Protein AF-A0A936C0N1-F1 (afdb_monomer)

Foldseek 3Di:
DDDDDDDDDDDDDDPDPDPDDPDDDDPDPPPDDDDDDDDPPPPDDPVVNVVVVVVVVVLVVLLLVLVQLLLQLLQVCQPPLPQLVVSCVLNVVSLLSQLLVCLVVPDLVVVVLVAAKKQFSHKSDPVPADDDQWGWDSRAWMWHDDPQKIWTKTKIFGHDVNHGPFIKIKTWMKGWDQPAHDDPVCRSPSFHRKIKIFTAFMKMDGDDDPQRVCNNVVVVCVVVVVDDIHTDDDRGGWIWIKGFSHGDNFWTWMWIDTPVGNVDIMITIITHSDDDDDPPRSPPDHNVNSD

Radius of gyration: 23.62 Å; Cα contacts (8 Å, |Δi|>4): 450; chains: 1; bounding box: 89×51×53 Å

pLDDT: mean 80.09, std 21.62, range [25.31, 98.12]

Secondary structure (DSSP, 8-state):
-----------------------S---SS-SS-----------PPPHHHHHHHHHHHHHHHHHHHHHHHHHHHHHHTTT--TTHHHHHHHHHHHHHHHHHHHHHH--TTHHHHH-EEEEEEEES-SSSS-BTTEEEEEEEEEEEEETTEEEEEEEEEEEETTEEEEEEEEEEEEEEEESS---TTTTT-SS-S-EEEEEEEEEEEESPPP-GGGHHHHHHHHHTT-S--EE---STT-EEEEEEEEE-SSEEEEEEEEGGGTT-EEEEEEEE--SSSS-PPSSS--GGGG-

Mean predicted aligned error: 11.08 Å

Sequence (291 aa):
MKKQSGLNPIHPGEMKRIRVDRRTRAVALSLFVGGAAAGCGGSEIEPEQSASIQALMSREAELEEARACVVAIAEANTDRLDNIDEVRARLEPYVELLADSFLTARRYDEVTLTQGTWKSLWFDDDDIGDRGFFSLDRSTVYQVVEDGYYYNVAENQIRIFGIPAGTVHSFLKGNYQIVHPATDENFGEPRLNVIDLEFDQNRIRFGHIPSDRALRTLVDRVERQAVASIEVPGPKGITGELWNLYIDADLRIAAGVQDDNKGVQDLYILRRATWAGPLAPYSERTEASCL

Structure (mmCIF, N/CA/C/O backbone):
data_AF-A0A936C0N1-F1
#
_entry.id   AF-A0A936C0N1-F1
#
loop_
_atom_site.group_PDB
_atom_site.id
_atom_site.type_symbol
_atom_site.label_atom_id
_atom_site.label_alt_id
_atom_site.label_comp_id
_atom_site.label_asym_id
_atom_site.label_entity_id
_atom_site.label_seq_id
_atom_site.pdbx_PDB_ins_code
_atom_site.Cartn_x
_atom_site.Cartn_y
_atom_site.Cartn_z
_atom_site.occupancy
_atom_site.B_iso_or_equiv
_atom_site.auth_seq_id
_atom_site.auth_comp_id
_atom_site.auth_asym_id
_atom_site.auth_atom_id
_atom_site.pdbx_PDB_model_num
ATOM 1 N N . MET A 1 1 ? 39.626 -32.469 26.137 1.00 42.81 1 MET A N 1
ATOM 2 C CA . MET A 1 1 ? 38.908 -31.289 26.669 1.00 42.81 1 MET A CA 1
ATOM 3 C C . MET A 1 1 ? 37.631 -31.110 25.868 1.00 42.81 1 MET A C 1
ATOM 5 O O . MET A 1 1 ? 37.689 -31.097 24.648 1.00 42.81 1 MET A O 1
ATOM 9 N N . LYS A 1 2 ? 36.492 -31.105 26.567 1.00 34.09 2 LYS A N 1
ATOM 10 C CA . LYS A 1 2 ? 35.129 -30.963 26.039 1.00 34.09 2 LYS A CA 1
ATOM 11 C C . LYS A 1 2 ? 34.821 -29.492 25.741 1.00 34.09 2 LYS A C 1
ATOM 13 O O . LYS A 1 2 ? 35.199 -28.651 26.550 1.00 34.09 2 LYS A O 1
ATOM 18 N N . LYS A 1 3 ? 34.032 -29.229 24.697 1.00 34.91 3 LYS A N 1
ATOM 19 C CA . LYS A 1 3 ? 32.853 -28.341 24.738 1.00 34.91 3 LYS A CA 1
ATOM 20 C C . LYS A 1 3 ? 31.987 -28.611 23.501 1.00 34.91 3 LYS A C 1
ATOM 22 O O . LYS A 1 3 ? 32.282 -28.153 22.408 1.00 34.91 3 LYS A O 1
ATOM 27 N N . GLN A 1 4 ? 30.953 -29.426 23.706 1.00 32.94 4 GLN A N 1
ATOM 28 C CA . GLN A 1 4 ? 29.762 -29.484 22.861 1.00 32.94 4 GLN A CA 1
ATOM 29 C C . GLN A 1 4 ? 28.861 -28.321 23.294 1.00 32.94 4 GLN A C 1
ATOM 31 O O . GLN A 1 4 ? 28.540 -28.222 24.479 1.00 32.94 4 GLN A O 1
ATOM 36 N N . SER A 1 5 ? 28.478 -27.443 22.371 1.00 34.03 5 SER A N 1
ATOM 37 C CA . SER A 1 5 ? 27.384 -26.487 22.561 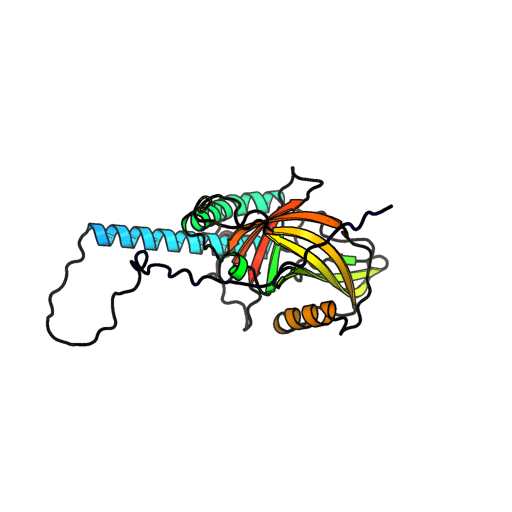1.00 34.03 5 SER A CA 1
ATOM 38 C C . SER A 1 5 ? 26.128 -27.080 21.931 1.00 34.03 5 SER A C 1
ATOM 40 O O . SER A 1 5 ? 26.079 -27.293 20.720 1.00 34.03 5 SER A O 1
ATOM 42 N N . GLY A 1 6 ? 25.161 -27.420 22.780 1.00 27.28 6 GLY A N 1
ATOM 43 C CA . GLY A 1 6 ? 23.885 -27.994 22.383 1.00 27.28 6 GLY A CA 1
ATOM 44 C C . GLY A 1 6 ? 22.970 -26.953 21.749 1.00 27.28 6 GLY A C 1
ATOM 45 O O . GLY A 1 6 ? 22.725 -25.899 22.329 1.00 27.28 6 GLY A O 1
ATOM 46 N N . LEU A 1 7 ? 22.440 -27.294 20.581 1.00 28.56 7 LEU A N 1
ATOM 47 C CA . LEU A 1 7 ? 21.175 -26.772 20.084 1.00 28.56 7 LEU A CA 1
ATOM 48 C C . LEU A 1 7 ? 20.125 -27.834 20.410 1.00 28.56 7 LEU A C 1
ATOM 50 O O . LEU A 1 7 ? 20.203 -28.958 19.913 1.00 28.56 7 LEU A O 1
ATOM 54 N N . ASN A 1 8 ? 19.190 -27.497 21.295 1.00 28.88 8 ASN A N 1
ATOM 55 C CA . ASN A 1 8 ? 18.017 -28.327 21.538 1.00 28.88 8 ASN A CA 1
ATOM 56 C C . ASN A 1 8 ? 17.029 -28.131 20.377 1.00 28.88 8 ASN A C 1
ATOM 58 O O . ASN A 1 8 ? 16.694 -26.985 20.075 1.00 28.88 8 ASN A O 1
ATOM 62 N N . PRO A 1 9 ? 16.526 -29.204 19.747 1.00 30.33 9 PRO A N 1
ATOM 63 C CA . PRO A 1 9 ? 15.395 -29.099 18.839 1.00 30.33 9 PRO A CA 1
ATOM 64 C C . PRO A 1 9 ? 14.113 -28.834 19.640 1.00 30.33 9 PRO A C 1
ATOM 66 O O . PRO A 1 9 ? 13.828 -29.513 20.629 1.00 30.33 9 PRO A O 1
ATOM 69 N N . ILE A 1 10 ? 13.331 -27.848 19.205 1.00 29.83 10 ILE A N 1
ATOM 70 C CA . ILE A 1 10 ? 11.976 -27.615 19.709 1.00 29.83 10 ILE A CA 1
ATOM 71 C C . ILE A 1 10 ? 11.091 -28.733 19.145 1.00 29.83 10 ILE A C 1
ATOM 73 O O . ILE A 1 10 ? 10.880 -28.825 17.937 1.00 29.83 10 ILE A O 1
ATOM 77 N N . HIS A 1 11 ? 10.618 -29.619 20.021 1.00 27.12 11 HIS A N 1
ATOM 78 C CA . HIS A 1 11 ? 9.646 -30.649 19.667 1.00 27.12 11 HIS A CA 1
ATOM 79 C C . HIS A 1 11 ? 8.240 -30.041 19.507 1.00 27.12 11 HIS A C 1
ATOM 81 O O . HIS A 1 11 ? 7.836 -29.227 20.338 1.00 27.12 11 HIS A O 1
ATOM 87 N N . PRO A 1 12 ? 7.462 -30.466 18.493 1.00 31.80 12 PRO A N 1
ATOM 88 C CA . PRO A 1 12 ? 6.074 -30.066 18.331 1.00 31.80 12 PRO A CA 1
ATOM 89 C C . PRO A 1 12 ? 5.205 -30.907 19.272 1.00 31.80 12 PRO A C 1
ATOM 91 O O . PRO A 1 12 ? 5.068 -32.118 19.094 1.00 31.80 12 PRO A O 1
ATOM 94 N N . GLY A 1 13 ? 4.628 -30.279 20.295 1.00 25.80 13 GLY A N 1
ATOM 95 C CA . GLY A 1 13 ? 3.768 -30.973 21.246 1.00 25.80 13 GLY A CA 1
ATOM 96 C C . GLY A 1 13 ? 2.867 -30.026 22.027 1.00 25.80 13 GLY A C 1
ATOM 97 O O . GLY A 1 13 ? 3.350 -29.141 22.715 1.00 25.80 13 GLY A O 1
ATOM 98 N N . GLU A 1 14 ? 1.565 -30.302 21.942 1.00 25.31 14 GLU A N 1
ATOM 99 C CA . GLU A 1 14 ? 0.475 -29.825 22.806 1.00 25.31 14 GLU A CA 1
ATOM 100 C C . GLU A 1 14 ? -0.157 -28.458 22.493 1.00 25.31 14 GLU A C 1
ATOM 102 O O . GLU A 1 14 ? -0.145 -27.522 23.288 1.00 25.31 14 GLU A O 1
ATOM 107 N N . MET A 1 15 ? -0.908 -28.407 21.385 1.00 25.47 15 MET A N 1
ATOM 108 C CA . MET A 1 15 ? -2.086 -27.535 21.294 1.00 25.47 15 MET A CA 1
ATOM 109 C C . MET A 1 15 ? -3.131 -27.985 22.330 1.00 25.47 15 MET A C 1
ATOM 111 O O . MET A 1 15 ? -3.951 -28.876 22.082 1.00 25.47 15 MET A O 1
ATOM 115 N N . LYS A 1 16 ? -3.121 -27.358 23.510 1.00 26.03 16 LYS A N 1
ATOM 116 C CA . LYS A 1 16 ? -4.269 -27.386 24.420 1.00 26.03 16 LYS A CA 1
ATOM 117 C C . LYS A 1 16 ? -5.438 -26.683 23.733 1.00 26.03 16 LYS A C 1
ATOM 119 O O . LYS A 1 16 ? -5.364 -25.501 23.415 1.00 26.03 16 LYS A O 1
ATOM 124 N N . ARG A 1 17 ? -6.535 -27.415 23.515 1.00 26.47 17 ARG A N 1
ATOM 125 C CA . ARG A 1 17 ? -7.817 -26.840 23.088 1.00 26.47 17 ARG A CA 1
ATOM 126 C C . ARG A 1 17 ? -8.309 -25.881 24.171 1.00 26.47 17 ARG A C 1
ATOM 128 O O . ARG A 1 17 ? -8.860 -26.322 25.178 1.00 26.47 17 ARG A O 1
ATOM 135 N N . ILE A 1 18 ? -8.121 -24.583 23.955 1.00 26.77 18 ILE A N 1
ATOM 136 C CA . ILE A 1 18 ? -8.780 -23.544 24.741 1.00 26.77 18 ILE A CA 1
ATOM 137 C C . ILE A 1 18 ? -10.242 -23.522 24.297 1.00 26.77 18 ILE A C 1
ATOM 139 O O . ILE A 1 18 ? -10.577 -23.229 23.150 1.00 26.77 18 ILE A O 1
ATOM 143 N N . ARG A 1 19 ? -11.121 -23.926 25.212 1.00 26.75 19 ARG A N 1
ATOM 144 C CA . ARG A 1 19 ? -12.569 -23.825 25.056 1.00 26.75 19 ARG A CA 1
ATOM 145 C C . ARG A 1 19 ? -12.927 -22.364 25.329 1.00 26.75 19 ARG A C 1
ATOM 147 O O . ARG A 1 19 ? -13.045 -21.976 26.485 1.00 26.75 19 ARG A O 1
ATOM 154 N N . VAL A 1 20 ? -13.027 -21.559 24.275 1.00 26.88 20 VAL A N 1
ATOM 155 C CA . VAL A 1 20 ? -13.493 -20.171 24.383 1.00 26.88 20 VAL A CA 1
ATOM 156 C C . VAL A 1 20 ? -14.991 -20.194 24.687 1.00 26.88 20 VAL A C 1
ATOM 158 O O . VAL A 1 20 ? -15.780 -20.793 23.948 1.00 26.88 20 VAL A O 1
ATOM 161 N N . ASP A 1 21 ? -15.358 -19.599 25.818 1.00 27.61 21 ASP A N 1
ATOM 162 C CA . ASP A 1 21 ? -16.734 -19.444 26.276 1.00 27.61 21 ASP A CA 1
ATOM 163 C C . ASP A 1 21 ? -17.492 -18.502 25.322 1.00 27.61 21 ASP A C 1
ATOM 165 O O . ASP A 1 21 ? -17.101 -17.358 25.096 1.00 27.61 21 ASP A O 1
ATOM 169 N N . ARG A 1 22 ? -18.572 -19.005 24.709 1.00 33.06 22 ARG A N 1
ATOM 170 C CA . ARG A 1 22 ? -19.405 -18.295 23.718 1.00 33.06 22 ARG A CA 1
ATOM 171 C C . ARG A 1 22 ? -20.434 -17.391 24.395 1.00 33.06 22 ARG A C 1
ATOM 173 O O . ARG A 1 22 ? -21.634 -17.482 24.127 1.00 33.06 22 ARG A O 1
ATOM 180 N N . ARG A 1 23 ? -19.985 -16.518 25.285 1.00 33.09 23 ARG A N 1
ATOM 181 C CA . ARG A 1 23 ? -20.838 -15.506 25.904 1.00 33.09 23 ARG A CA 1
ATOM 182 C C . ARG A 1 23 ? -20.092 -14.191 25.938 1.00 33.09 23 ARG A C 1
ATOM 184 O O . ARG A 1 23 ? -19.393 -13.915 26.901 1.00 33.09 23 ARG A O 1
ATOM 191 N N . THR A 1 24 ? -20.224 -13.427 24.856 1.00 35.75 24 THR A N 1
ATOM 192 C CA . THR A 1 24 ? -20.508 -11.977 24.786 1.00 35.75 24 THR A CA 1
ATOM 193 C C . THR A 1 24 ? -20.186 -11.518 23.355 1.00 35.75 24 THR A C 1
ATOM 195 O O . THR A 1 24 ? -19.169 -11.918 22.804 1.00 35.75 24 THR A O 1
ATOM 198 N N . ARG A 1 25 ? -21.055 -10.681 22.770 1.00 32.06 25 ARG A N 1
ATOM 199 C CA . ARG A 1 25 ? -21.047 -10.138 21.388 1.00 32.06 25 ARG A CA 1
ATOM 200 C C . ARG A 1 25 ? -21.769 -10.968 20.317 1.00 32.06 25 ARG A C 1
ATOM 202 O O . ARG A 1 25 ? -21.214 -11.363 19.302 1.00 32.06 25 ARG A O 1
ATOM 209 N N . ALA A 1 26 ? -23.073 -11.117 20.531 1.00 29.39 26 ALA A N 1
ATOM 210 C CA . ALA A 1 26 ? -24.069 -11.091 19.462 1.00 29.39 26 ALA A CA 1
ATOM 211 C C . ALA A 1 26 ? -25.234 -10.206 19.938 1.00 29.39 26 ALA A C 1
ATOM 213 O O . ALA A 1 26 ? -26.246 -10.693 20.429 1.00 29.39 26 ALA A O 1
ATOM 214 N N . VAL A 1 27 ? -25.039 -8.886 19.876 1.00 31.91 27 VAL A N 1
ATOM 215 C CA . VAL A 1 27 ? -26.129 -7.897 19.942 1.00 31.91 27 VAL A CA 1
ATOM 216 C C . VAL A 1 27 ? -25.999 -7.010 18.710 1.00 31.91 27 VAL A C 1
ATOM 218 O O . VAL A 1 27 ? -25.677 -5.836 18.778 1.00 31.91 27 VAL A O 1
ATOM 221 N N . ALA A 1 28 ? -26.134 -7.649 17.557 1.00 32.81 28 ALA A N 1
ATOM 222 C CA . ALA A 1 28 ? -26.501 -7.067 16.277 1.00 32.81 28 ALA A CA 1
ATOM 223 C C . ALA A 1 28 ? -26.796 -8.273 15.377 1.00 32.81 28 ALA A C 1
ATOM 225 O O . ALA A 1 28 ? -25.999 -9.207 15.334 1.00 32.81 28 ALA A O 1
ATOM 226 N N . LEU A 1 29 ? -27.948 -8.281 14.706 1.00 33.22 29 LEU A N 1
ATOM 227 C CA . LEU A 1 29 ? -28.410 -9.354 13.811 1.00 33.22 29 LEU A CA 1
ATOM 228 C C . LEU A 1 29 ? -28.950 -10.641 14.484 1.00 33.22 29 LEU A C 1
ATOM 230 O O . LEU A 1 29 ? -28.498 -11.759 14.256 1.00 33.22 29 LEU A O 1
ATOM 234 N N . SER A 1 30 ? -30.004 -10.509 15.292 1.00 33.72 30 SER A N 1
ATOM 235 C CA . SER A 1 30 ? -30.932 -11.623 15.588 1.00 33.72 30 SER A CA 1
ATOM 236 C C . SER A 1 30 ? -32.387 -11.152 15.626 1.00 33.72 30 SER A C 1
ATOM 238 O O . SER A 1 30 ? -33.176 -11.575 16.464 1.00 33.72 30 SER A O 1
ATOM 240 N N . LEU A 1 31 ? -32.750 -10.264 14.702 1.00 38.28 31 LEU A N 1
ATOM 241 C CA . LEU A 1 31 ? -34.136 -9.908 14.431 1.00 38.28 31 LEU A CA 1
ATOM 242 C C . LEU A 1 31 ? -34.438 -10.299 12.982 1.00 38.28 31 LEU A C 1
ATOM 244 O O . LEU A 1 31 ? -33.799 -9.800 12.064 1.00 38.28 31 LEU A O 1
ATOM 248 N N . PHE A 1 32 ? -35.413 -11.201 12.830 1.00 40.41 32 PHE A N 1
ATOM 249 C CA . PHE A 1 32 ? -36.025 -11.697 11.589 1.00 40.41 32 PHE A CA 1
ATOM 250 C C . PHE A 1 32 ? -35.216 -12.691 10.739 1.00 40.41 32 PHE A C 1
ATO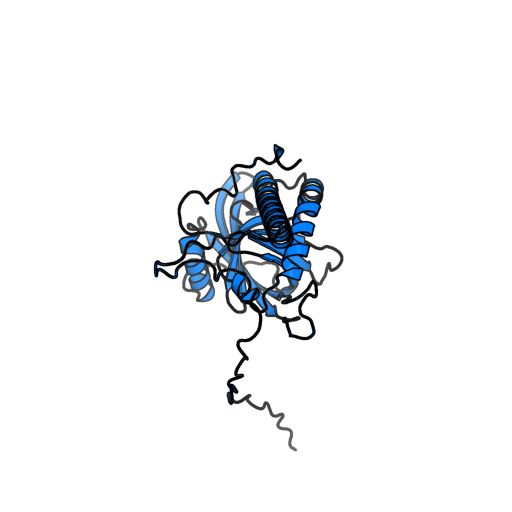M 252 O O . PHE A 1 32 ? -34.463 -12.296 9.867 1.00 40.41 32 PHE A O 1
ATOM 259 N N . VAL A 1 33 ? -35.461 -13.997 10.928 1.00 40.12 33 VAL A N 1
ATOM 260 C CA . VAL A 1 33 ? -36.340 -14.813 10.053 1.00 40.12 33 VAL A CA 1
ATOM 261 C C . VAL A 1 33 ? -36.803 -16.027 10.872 1.00 40.12 33 VAL A C 1
ATOM 263 O O . VAL A 1 33 ? -36.194 -17.092 10.864 1.00 40.12 33 VAL A O 1
ATOM 266 N N . GLY A 1 34 ? -37.884 -15.850 11.628 1.00 37.19 34 GLY A N 1
ATOM 267 C CA . GLY A 1 34 ? -38.595 -16.928 12.310 1.00 37.19 34 GLY A CA 1
ATOM 268 C C . GLY A 1 34 ? -40.060 -16.852 11.921 1.00 37.19 34 GLY A C 1
ATOM 269 O O . GLY A 1 34 ? -40.841 -16.167 12.571 1.00 37.19 34 GLY A O 1
ATOM 270 N N . GLY A 1 35 ? -40.417 -17.500 10.816 1.00 42.00 35 GLY A N 1
ATOM 271 C CA . GLY A 1 35 ? -41.807 -17.652 10.416 1.00 42.00 35 GLY A CA 1
ATOM 272 C C . GLY A 1 35 ? -42.535 -18.601 11.364 1.00 42.00 35 GLY A C 1
ATOM 273 O O . GLY A 1 35 ? -42.298 -19.803 11.329 1.00 42.00 35 GLY A O 1
ATOM 274 N N . ALA A 1 36 ? -43.446 -18.060 12.167 1.00 41.12 36 ALA A N 1
ATOM 275 C CA . ALA A 1 36 ? -44.680 -18.723 12.573 1.00 41.12 36 ALA A CA 1
ATOM 276 C C . ALA A 1 36 ? -45.689 -17.639 12.971 1.00 41.12 36 ALA A C 1
ATOM 278 O O . ALA A 1 36 ? -45.497 -16.894 13.928 1.00 41.12 36 ALA A O 1
ATOM 279 N N . ALA A 1 37 ? -46.742 -17.522 12.171 1.00 51.06 37 ALA A N 1
ATOM 280 C CA . ALA A 1 37 ? -47.837 -16.594 12.372 1.00 51.06 37 ALA A CA 1
ATOM 281 C C . ALA A 1 37 ? -48.626 -16.928 13.649 1.00 51.06 37 ALA A C 1
ATOM 283 O O . ALA A 1 37 ? -49.120 -18.044 13.770 1.00 51.06 37 ALA A O 1
ATOM 284 N N . ALA A 1 38 ? -48.767 -15.952 14.552 1.00 48.62 38 ALA A N 1
ATOM 285 C CA . ALA A 1 38 ? -50.007 -15.598 15.260 1.00 48.62 38 ALA A CA 1
ATOM 286 C C . ALA A 1 38 ? -49.692 -14.605 16.393 1.00 48.62 38 ALA A C 1
ATOM 288 O O . ALA A 1 38 ? -49.189 -14.993 17.443 1.00 48.62 38 ALA A O 1
ATOM 289 N N . GLY A 1 39 ? -50.024 -13.327 16.186 1.00 43.41 39 GLY A N 1
ATOM 290 C CA . GLY A 1 39 ? -50.011 -12.308 17.238 1.00 43.41 39 GLY A CA 1
ATOM 291 C C . GLY A 1 39 ? -49.434 -10.979 16.770 1.00 43.41 39 GLY A C 1
ATOM 292 O O . GLY A 1 39 ? -48.260 -10.703 16.985 1.00 43.41 39 GLY A O 1
ATOM 293 N N . CYS A 1 40 ? -50.261 -10.139 16.144 1.00 45.88 40 CYS A N 1
ATOM 294 C CA . CYS A 1 40 ? -49.943 -8.735 15.879 1.00 45.88 40 CYS A CA 1
ATOM 295 C C . CYS A 1 40 ? -49.940 -7.940 17.197 1.00 45.88 40 CYS A C 1
ATOM 297 O O . CYS A 1 40 ? -50.873 -7.196 17.481 1.00 45.88 40 CYS A O 1
ATOM 299 N N . GLY A 1 41 ? -48.913 -8.129 18.023 1.00 46.78 41 GLY A N 1
ATOM 300 C CA . GLY A 1 41 ? -48.524 -7.159 19.039 1.00 46.78 41 GLY A CA 1
ATOM 301 C C . GLY A 1 41 ? -47.500 -6.232 18.405 1.00 46.78 41 GLY A C 1
ATOM 302 O O . GLY A 1 41 ? -46.356 -6.636 18.219 1.00 46.78 41 GLY A O 1
ATOM 303 N N . GLY A 1 42 ? -47.917 -5.031 18.003 1.00 48.16 42 GLY A N 1
ATOM 304 C CA . GLY A 1 42 ? -46.984 -3.996 17.571 1.00 48.16 42 GLY A CA 1
ATOM 305 C C . GLY A 1 42 ? -46.118 -3.612 18.761 1.00 48.16 42 GLY A C 1
ATOM 306 O O . GLY A 1 42 ? -46.570 -2.871 19.626 1.00 48.16 42 GLY A O 1
ATOM 307 N N . SER A 1 43 ? -44.912 -4.169 18.846 1.00 57.34 43 SER A N 1
ATOM 308 C CA . SER A 1 43 ? -43.909 -3.682 19.782 1.00 57.34 43 SER A CA 1
ATOM 309 C C . SER A 1 43 ? -43.532 -2.276 19.328 1.00 57.34 43 SER A C 1
ATOM 311 O O . SER A 1 43 ? -42.800 -2.118 18.348 1.00 57.34 43 SER A O 1
ATOM 313 N N . GLU A 1 44 ? -44.098 -1.264 19.980 1.00 70.44 44 GLU A N 1
ATOM 314 C CA . GLU A 1 44 ? -43.618 0.108 19.870 1.00 70.44 44 GLU A CA 1
ATOM 315 C C . GLU A 1 44 ? -42.130 0.094 20.230 1.00 70.44 44 GLU A C 1
ATOM 317 O O . GLU A 1 44 ? -41.747 -0.327 21.320 1.00 70.44 44 GLU A O 1
ATOM 322 N N . ILE A 1 45 ? -41.279 0.460 19.270 1.00 66.56 45 ILE A N 1
ATOM 323 C CA . ILE A 1 45 ? -39.849 0.620 19.518 1.00 66.56 45 ILE A CA 1
ATOM 324 C C . ILE A 1 45 ? -39.721 1.788 20.489 1.00 66.56 45 ILE A C 1
ATOM 326 O O . ILE A 1 45 ? -40.150 2.901 20.180 1.00 66.56 45 ILE A O 1
ATOM 330 N N . GLU A 1 46 ? -39.161 1.529 21.667 1.00 75.25 46 GLU A N 1
ATOM 331 C CA . GLU A 1 46 ? -38.976 2.567 22.672 1.00 75.25 46 GLU A CA 1
ATOM 332 C C . GLU A 1 46 ? -38.088 3.697 22.103 1.00 75.25 46 GLU A C 1
ATOM 334 O O . GLU A 1 46 ? -37.117 3.414 21.389 1.00 75.25 46 GLU A O 1
ATOM 339 N N . PRO A 1 47 ? -38.376 4.980 22.398 1.00 78.50 47 PRO A N 1
ATOM 340 C CA . PRO A 1 47 ? -37.668 6.125 21.812 1.00 78.50 47 PRO A CA 1
ATOM 341 C C . PRO A 1 47 ? -36.136 6.060 21.933 1.00 78.50 47 PRO A C 1
ATOM 343 O O . PRO A 1 47 ? -35.422 6.495 21.029 1.00 78.50 47 PRO A O 1
ATOM 346 N N . GLU A 1 48 ? -35.625 5.468 23.015 1.00 75.94 48 GLU A N 1
ATOM 347 C CA . GLU A 1 48 ? -34.189 5.295 23.264 1.00 75.94 48 GLU A CA 1
ATOM 348 C C . GLU A 1 48 ? -33.522 4.341 22.258 1.00 75.94 48 GLU A C 1
ATOM 350 O O . GLU A 1 48 ? -32.414 4.600 21.784 1.00 75.94 48 GLU A O 1
ATOM 355 N N . GLN A 1 49 ? -34.217 3.273 21.855 1.00 77.56 49 GLN A N 1
ATOM 356 C CA . GLN A 1 49 ? -33.726 2.334 20.843 1.00 77.56 49 GLN A CA 1
ATOM 357 C C . GLN A 1 49 ? -33.708 2.986 19.455 1.00 77.56 49 GLN A C 1
ATOM 359 O O . GLN A 1 49 ? -32.760 2.791 18.693 1.00 77.56 49 GLN A O 1
ATOM 364 N N . SER A 1 50 ? -34.707 3.821 19.148 1.00 78.75 50 SER A N 1
ATOM 365 C CA . SER A 1 50 ? -34.752 4.576 17.890 1.00 78.75 50 SER A CA 1
ATOM 366 C C . SER A 1 50 ? -33.590 5.569 17.768 1.00 78.75 50 SER A C 1
ATOM 368 O O . SER A 1 50 ? -32.993 5.675 16.697 1.00 78.75 50 SER A O 1
ATOM 370 N N . ALA A 1 51 ? -33.240 6.276 18.848 1.00 82.31 51 ALA A N 1
ATOM 371 C CA . ALA A 1 51 ? -32.123 7.223 18.850 1.00 82.31 51 ALA A CA 1
ATOM 372 C C . ALA A 1 51 ? -30.764 6.519 18.680 1.00 82.31 51 ALA A C 1
ATOM 374 O O . ALA A 1 51 ? -29.920 6.976 17.910 1.00 82.31 51 ALA A O 1
ATOM 375 N N . SER A 1 52 ? -30.569 5.371 19.342 1.00 82.88 52 SER A N 1
ATOM 376 C CA . SER A 1 52 ? -29.347 4.569 19.199 1.00 82.88 52 SER A CA 1
ATOM 377 C C . SER A 1 52 ? -29.167 4.034 17.773 1.00 82.88 52 SER A C 1
ATOM 379 O O . SER A 1 52 ? -28.069 4.121 17.224 1.00 82.88 52 SER A O 1
ATOM 381 N N . ILE A 1 53 ? -30.243 3.555 17.138 1.00 82.81 53 ILE A N 1
ATOM 382 C CA . ILE A 1 53 ? -30.206 3.091 15.742 1.00 82.81 53 ILE A CA 1
ATOM 383 C C . ILE A 1 53 ? -29.856 4.242 14.793 1.00 82.81 53 ILE A C 1
ATOM 385 O O . ILE A 1 53 ? -28.997 4.077 13.930 1.00 82.81 53 ILE A O 1
ATOM 389 N N . GLN A 1 54 ? -30.469 5.417 14.965 1.00 83.31 54 GLN A N 1
ATOM 390 C CA . GLN A 1 54 ? -30.165 6.589 14.137 1.00 83.31 54 GLN A CA 1
ATOM 391 C C . GLN A 1 54 ? -28.702 7.029 14.272 1.00 83.31 54 GLN A C 1
ATOM 393 O O . GLN A 1 54 ? -28.065 7.318 13.261 1.00 83.31 54 GLN A O 1
ATOM 398 N N . ALA A 1 55 ? -28.147 7.026 15.488 1.00 85.50 55 ALA A N 1
ATOM 399 C CA . ALA A 1 55 ? -26.741 7.355 15.715 1.00 85.50 55 ALA A CA 1
ATOM 400 C C . ALA A 1 55 ? -25.791 6.353 15.033 1.00 85.50 55 ALA A C 1
ATOM 402 O O . ALA A 1 55 ? -24.826 6.763 14.392 1.00 85.50 55 ALA A O 1
ATOM 403 N N . LEU A 1 56 ? -26.088 5.049 15.109 1.00 84.31 56 LEU A N 1
ATOM 404 C CA . LEU A 1 56 ? -25.301 4.009 14.436 1.00 84.31 56 LEU A CA 1
ATOM 405 C C . LEU A 1 56 ? -25.355 4.142 12.910 1.00 84.31 56 LEU A C 1
ATOM 407 O O . LEU A 1 56 ? -24.322 4.060 12.252 1.00 84.31 56 LEU A O 1
ATOM 411 N N . MET A 1 57 ? -26.540 4.393 12.349 1.00 84.88 57 MET A N 1
ATOM 412 C CA . MET A 1 57 ? -26.697 4.620 10.910 1.00 84.88 57 MET A CA 1
ATOM 413 C C . MET A 1 57 ? -25.958 5.878 10.445 1.00 84.88 57 MET A C 1
ATOM 415 O O . MET A 1 57 ? -25.339 5.862 9.386 1.00 84.88 57 MET A O 1
ATOM 419 N N . SER A 1 58 ? -25.997 6.951 11.242 1.00 90.12 58 SER A N 1
ATOM 420 C CA . SER A 1 58 ? -25.266 8.185 10.945 1.00 90.12 58 SER A CA 1
ATOM 421 C C . SER A 1 58 ? -23.755 7.962 10.960 1.00 90.12 58 SER A C 1
ATOM 423 O O . SER A 1 58 ? -23.067 8.472 10.083 1.00 90.12 58 SER A O 1
ATOM 425 N N . ARG A 1 59 ? -23.241 7.188 11.925 1.00 90.69 59 ARG A N 1
ATOM 426 C CA . ARG A 1 59 ? -21.810 6.878 12.017 1.00 90.69 59 ARG A CA 1
ATOM 427 C C . ARG A 1 59 ? -21.337 6.002 10.861 1.00 90.69 59 ARG A C 1
ATOM 429 O O . ARG A 1 59 ? -20.280 6.266 10.307 1.00 90.69 59 ARG A O 1
ATOM 436 N N . GLU A 1 60 ? -22.106 4.987 10.475 1.00 91.06 60 GLU A N 1
ATOM 437 C CA . GLU A 1 60 ? -21.733 4.148 9.329 1.00 91.06 60 GLU A CA 1
ATOM 438 C C . GLU A 1 60 ? -21.699 4.959 8.028 1.00 91.06 60 GLU A C 1
ATOM 440 O O . GLU A 1 60 ? -20.759 4.831 7.252 1.00 91.06 60 GLU A O 1
ATOM 445 N N . ALA A 1 61 ? -22.677 5.847 7.816 1.00 91.81 61 ALA A N 1
ATOM 446 C CA . ALA A 1 61 ? -22.699 6.727 6.648 1.00 91.81 61 ALA A CA 1
ATOM 447 C C . ALA A 1 61 ? -21.477 7.662 6.592 1.00 91.81 61 ALA A C 1
ATOM 449 O O . ALA A 1 61 ? -20.905 7.860 5.523 1.00 91.81 61 ALA A O 1
ATOM 450 N N . GLU A 1 62 ? -21.060 8.195 7.741 1.00 94.69 62 GLU A N 1
ATOM 451 C CA . GLU A 1 62 ? -19.861 9.029 7.875 1.00 94.69 62 GLU A CA 1
ATOM 452 C C . GLU A 1 62 ? -18.577 8.246 7.544 1.00 94.69 62 GLU A C 1
ATOM 454 O O . GLU A 1 62 ? -17.697 8.741 6.841 1.00 94.69 62 GLU A O 1
ATOM 459 N N . LEU A 1 63 ? -18.471 6.996 8.006 1.00 95.25 63 LEU A N 1
ATOM 460 C CA . LEU A 1 63 ? -17.320 6.140 7.713 1.00 95.25 63 LEU A CA 1
ATOM 461 C C . LEU A 1 63 ? -17.270 5.724 6.240 1.00 95.25 63 LEU A C 1
ATOM 463 O O . LEU A 1 63 ? -16.188 5.705 5.658 1.00 95.25 63 LEU A O 1
ATOM 467 N N . GLU A 1 64 ? -18.414 5.418 5.627 1.00 94.50 64 GLU A N 1
ATOM 468 C CA . GLU A 1 64 ? -18.509 5.170 4.182 1.00 94.50 64 GLU A CA 1
ATOM 469 C C . GLU A 1 64 ? -18.066 6.389 3.367 1.00 94.50 64 GLU A C 1
ATOM 471 O O . GLU A 1 64 ? -17.321 6.264 2.393 1.00 94.50 64 GLU A O 1
ATOM 476 N N . GLU A 1 65 ? -18.484 7.584 3.782 1.00 93.94 65 GLU A N 1
ATOM 477 C CA . GLU A 1 65 ? -18.061 8.840 3.168 1.00 93.94 65 GLU A CA 1
ATOM 478 C C . GLU A 1 65 ? -16.549 9.052 3.286 1.00 93.94 65 GLU A C 1
ATOM 480 O O . GLU A 1 65 ? -15.898 9.354 2.284 1.00 93.94 65 GLU A O 1
ATOM 485 N N . ALA A 1 66 ? -15.970 8.809 4.463 1.00 96.75 66 ALA A N 1
ATOM 486 C CA . ALA A 1 66 ? -14.530 8.909 4.666 1.00 96.75 66 ALA A CA 1
ATOM 487 C C . ALA A 1 66 ? -13.747 7.920 3.790 1.00 96.75 66 ALA A C 1
ATOM 489 O O . ALA A 1 66 ? -12.769 8.313 3.151 1.00 96.75 66 ALA A O 1
ATOM 490 N N . ARG A 1 67 ? -14.197 6.659 3.685 1.00 96.88 67 ARG A N 1
ATOM 491 C CA . ARG A 1 67 ? -13.593 5.661 2.781 1.00 96.88 67 ARG A CA 1
ATOM 492 C C . ARG A 1 67 ? -13.632 6.127 1.327 1.00 96.88 67 ARG A C 1
ATOM 494 O O . ARG A 1 67 ? -12.607 6.092 0.645 1.00 96.88 67 ARG A O 1
ATOM 501 N N . ALA A 1 68 ? -14.792 6.595 0.866 1.00 95.31 68 ALA A N 1
ATOM 502 C CA . ALA A 1 68 ? -14.960 7.090 -0.496 1.00 95.31 68 ALA A CA 1
ATOM 503 C C . ALA A 1 68 ? -14.043 8.289 -0.783 1.00 95.31 68 ALA A C 1
ATOM 505 O O . ALA A 1 68 ? -13.436 8.348 -1.851 1.00 95.31 68 ALA A O 1
ATOM 506 N N . CYS A 1 69 ? -13.891 9.208 0.174 1.00 97.12 69 CYS A N 1
ATOM 507 C CA . CYS A 1 69 ? -13.021 10.368 0.017 1.00 97.12 69 CYS A CA 1
ATOM 508 C C . CYS A 1 69 ? -11.533 10.020 0.014 1.00 97.12 69 CYS A C 1
ATOM 510 O O . CYS A 1 69 ? -10.811 10.527 -0.844 1.00 97.12 69 CYS A O 1
ATOM 512 N N . VAL A 1 70 ? -11.078 9.109 0.881 1.00 97.88 70 VAL A N 1
ATOM 513 C CA . VAL A 1 70 ? -9.696 8.602 0.838 1.00 97.88 70 VAL A CA 1
ATOM 514 C C . VAL A 1 70 ? -9.382 8.007 -0.534 1.00 97.88 70 VAL A C 1
ATOM 516 O O . VAL A 1 70 ? -8.364 8.350 -1.133 1.00 97.88 70 VAL A O 1
ATOM 519 N N . VAL A 1 71 ? -10.269 7.156 -1.059 1.00 96.69 71 VAL A N 1
ATOM 520 C CA . VAL A 1 71 ? -10.088 6.529 -2.376 1.00 96.69 71 VAL A CA 1
ATOM 521 C C . VAL A 1 71 ? -10.074 7.576 -3.490 1.00 96.69 71 VAL A C 1
ATOM 523 O O . VAL A 1 71 ? -9.148 7.575 -4.295 1.00 96.69 71 VAL A O 1
ATOM 526 N N . ALA A 1 72 ? -11.049 8.490 -3.521 1.00 96.00 72 ALA A N 1
ATOM 527 C CA . ALA A 1 72 ? -11.157 9.499 -4.575 1.00 96.00 72 ALA A CA 1
ATOM 528 C C . ALA A 1 72 ? -9.950 10.451 -4.605 1.00 96.00 72 ALA A C 1
ATOM 530 O O . ALA A 1 72 ? -9.434 10.758 -5.680 1.00 96.00 72 ALA A O 1
ATOM 531 N N . ILE A 1 73 ? -9.479 10.900 -3.436 1.00 97.12 73 ILE A N 1
ATOM 532 C CA . ILE A 1 73 ? -8.295 11.762 -3.326 1.00 97.12 73 ILE A CA 1
ATOM 533 C C . ILE A 1 73 ? -7.038 10.996 -3.761 1.00 97.12 73 ILE A C 1
ATOM 535 O O . ILE A 1 73 ? -6.249 11.527 -4.543 1.00 97.12 73 ILE A O 1
ATOM 539 N N . ALA A 1 74 ? -6.857 9.753 -3.301 1.00 97.25 74 ALA A N 1
ATOM 540 C CA . ALA A 1 74 ? -5.699 8.936 -3.656 1.00 97.25 74 ALA A CA 1
ATOM 541 C C . ALA A 1 74 ? -5.647 8.623 -5.164 1.00 97.25 74 ALA A C 1
ATOM 543 O O . ALA A 1 74 ? -4.615 8.834 -5.795 1.00 97.25 74 ALA A O 1
ATOM 544 N N . GLU A 1 75 ? -6.762 8.185 -5.759 1.00 95.56 75 GLU A N 1
ATOM 545 C CA . GLU A 1 75 ? -6.859 7.856 -7.192 1.00 95.56 75 GLU A CA 1
ATOM 546 C C . GLU A 1 75 ? -6.616 9.079 -8.092 1.00 95.56 75 GLU A C 1
ATOM 548 O O . GLU A 1 75 ? -5.960 8.966 -9.127 1.00 95.56 75 GLU A O 1
ATOM 553 N N . ALA A 1 76 ? -7.091 10.266 -7.701 1.00 95.94 76 ALA A N 1
ATOM 554 C CA . ALA A 1 76 ? -6.862 11.496 -8.464 1.00 95.94 76 ALA A CA 1
ATOM 555 C C . ALA A 1 76 ? -5.387 11.945 -8.473 1.00 95.94 76 ALA A C 1
ATOM 557 O O . ALA A 1 76 ? -4.985 12.737 -9.329 1.00 95.94 76 ALA A O 1
ATOM 558 N N . ASN A 1 77 ? -4.576 11.444 -7.535 1.00 96.25 77 ASN A N 1
ATOM 559 C CA . ASN A 1 77 ? -3.205 11.897 -7.307 1.00 96.25 77 ASN A CA 1
ATOM 560 C C . ASN A 1 77 ? -2.155 10.779 -7.422 1.00 96.25 77 ASN A C 1
ATOM 562 O O . ASN A 1 77 ? -0.994 11.012 -7.098 1.00 96.25 77 ASN A O 1
ATOM 566 N N . THR A 1 78 ? -2.517 9.589 -7.915 1.00 94.62 78 THR A N 1
ATOM 567 C CA . THR A 1 78 ? -1.635 8.406 -7.989 1.00 94.62 78 THR A CA 1
ATOM 568 C C . THR A 1 78 ? -0.256 8.689 -8.600 1.00 94.62 78 THR A C 1
ATOM 570 O O . THR A 1 78 ? 0.769 8.280 -8.048 1.00 94.62 78 THR A O 1
ATOM 573 N N . ASP A 1 79 ? -0.227 9.417 -9.719 1.00 91.50 79 ASP A N 1
ATOM 574 C CA . ASP A 1 79 ? 0.991 9.680 -10.496 1.00 91.50 79 ASP A CA 1
ATOM 575 C C . ASP A 1 79 ? 1.604 11.068 -10.223 1.00 91.50 79 ASP A C 1
ATOM 577 O O . ASP A 1 79 ? 2.537 11.484 -10.914 1.00 91.50 79 ASP A O 1
ATOM 581 N N . ARG A 1 80 ? 1.080 11.814 -9.240 1.00 91.31 80 ARG A N 1
ATOM 582 C CA . ARG A 1 80 ? 1.525 13.177 -8.928 1.00 91.31 80 ARG A CA 1
ATOM 583 C C . ARG A 1 80 ? 2.496 13.189 -7.753 1.00 91.31 80 ARG A C 1
ATOM 585 O O . ARG A 1 80 ? 2.167 12.749 -6.657 1.00 91.31 80 ARG A O 1
ATOM 592 N N . LEU A 1 81 ? 3.693 13.716 -8.002 1.00 90.25 81 LE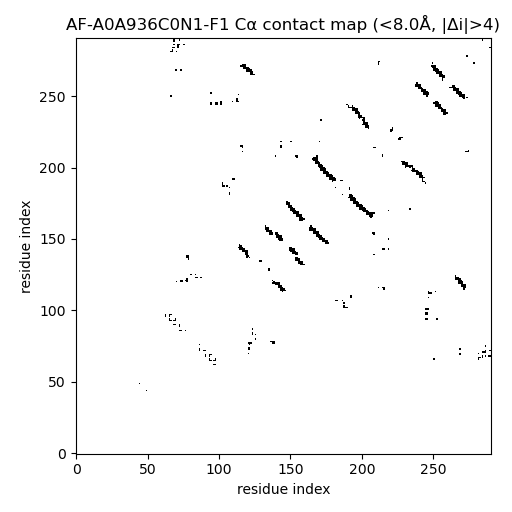U A N 1
ATOM 593 C CA . LEU A 1 81 ? 4.743 13.907 -6.992 1.00 90.25 81 LEU A CA 1
ATOM 594 C C . LEU A 1 81 ? 4.865 15.372 -6.553 1.00 90.25 81 LEU A C 1
ATOM 596 O O . LEU A 1 81 ? 5.499 15.675 -5.551 1.00 90.25 81 LEU A O 1
ATOM 600 N N . ASP A 1 82 ? 4.262 16.296 -7.303 1.00 93.75 82 ASP A N 1
ATOM 601 C CA . ASP A 1 82 ? 4.365 17.741 -7.091 1.00 93.75 82 ASP A CA 1
ATOM 602 C C . ASP A 1 82 ? 3.513 18.258 -5.922 1.00 93.75 82 ASP A C 1
ATOM 604 O O . ASP A 1 82 ? 3.636 19.422 -5.546 1.00 93.75 82 ASP A O 1
ATOM 608 N N . ASN A 1 83 ? 2.638 17.419 -5.364 1.00 94.62 83 ASN A N 1
ATOM 609 C CA . ASN A 1 83 ? 1.614 17.823 -4.403 1.00 94.62 83 ASN A CA 1
ATOM 610 C C . ASN A 1 83 ? 1.451 16.858 -3.215 1.00 94.62 83 ASN A C 1
ATOM 612 O O . ASN A 1 83 ? 0.374 16.808 -2.622 1.00 94.62 83 ASN A O 1
ATOM 616 N N . ILE A 1 84 ? 2.497 16.105 -2.857 1.00 94.69 84 ILE A N 1
ATOM 617 C CA . ILE A 1 84 ? 2.439 15.095 -1.785 1.00 94.69 84 ILE A CA 1
ATOM 618 C C . ILE A 1 84 ? 1.933 15.691 -0.462 1.00 94.69 84 ILE A C 1
ATOM 620 O O . ILE A 1 84 ? 0.961 15.180 0.094 1.00 94.69 84 ILE A O 1
ATOM 624 N N . ASP A 1 85 ? 2.512 16.806 -0.005 1.00 95.69 85 ASP A N 1
ATOM 625 C CA . ASP A 1 85 ? 2.115 17.461 1.253 1.00 95.69 85 ASP A CA 1
ATOM 626 C C . ASP A 1 85 ? 0.649 17.922 1.246 1.00 95.69 85 ASP A C 1
ATOM 628 O O . ASP A 1 85 ? -0.068 17.782 2.238 1.00 95.69 85 ASP A O 1
ATOM 632 N N . GLU A 1 86 ? 0.180 18.454 0.113 1.00 97.06 86 GLU A N 1
ATOM 633 C CA . GLU A 1 86 ? -1.205 18.905 -0.051 1.00 97.06 86 GLU A CA 1
ATOM 634 C C . GLU A 1 86 ? -2.177 17.721 -0.001 1.00 97.06 86 GLU A C 1
ATOM 636 O O . GLU A 1 86 ? -3.200 17.778 0.683 1.00 97.06 86 GLU A O 1
ATOM 641 N N . VAL A 1 87 ? -1.857 16.634 -0.708 1.00 97.00 87 VAL A N 1
ATOM 642 C CA . VAL A 1 87 ? -2.671 15.414 -0.720 1.00 97.00 87 VAL A CA 1
ATOM 643 C C . VAL A 1 87 ? -2.718 14.799 0.674 1.00 97.00 87 VAL A C 1
ATOM 645 O O . VAL A 1 87 ? -3.805 14.465 1.143 1.00 97.00 87 VAL A O 1
ATOM 648 N N . ARG A 1 88 ? -1.578 14.728 1.373 1.00 97.00 88 ARG A N 1
ATOM 649 C CA . ARG A 1 88 ? -1.506 14.233 2.752 1.00 97.00 88 ARG A CA 1
ATOM 650 C C . ARG A 1 88 ? -2.415 15.029 3.681 1.00 97.00 88 ARG A C 1
ATOM 652 O O . ARG A 1 88 ? -3.269 14.442 4.336 1.00 97.00 88 ARG A O 1
ATOM 659 N N . ALA A 1 89 ? -2.313 16.359 3.659 1.00 97.38 89 ALA A N 1
ATOM 660 C CA . ALA A 1 89 ? -3.143 17.233 4.487 1.00 97.38 89 ALA A CA 1
ATOM 661 C C . ALA A 1 89 ? -4.651 17.060 4.225 1.00 97.38 89 ALA A C 1
ATOM 663 O O . ALA A 1 89 ? -5.462 17.218 5.135 1.00 97.38 89 ALA A O 1
ATOM 664 N N . ARG A 1 90 ? -5.038 16.724 2.988 1.00 97.44 90 ARG A N 1
ATOM 665 C CA . ARG A 1 90 ? -6.436 16.458 2.612 1.00 97.44 90 ARG A CA 1
ATOM 666 C C . ARG A 1 90 ? -6.913 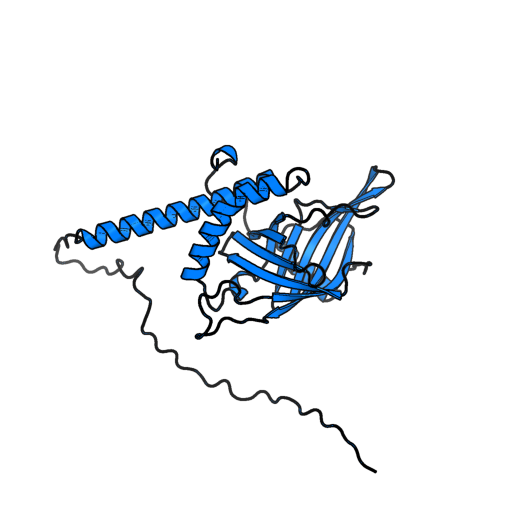15.063 3.015 1.00 97.44 90 ARG A C 1
ATOM 668 O O . ARG A 1 90 ? -8.095 14.900 3.301 1.00 97.44 90 ARG A O 1
ATOM 675 N N . LEU A 1 91 ? -6.025 14.071 3.024 1.00 97.94 91 LEU A N 1
ATOM 676 C CA . LEU A 1 91 ? -6.324 12.708 3.471 1.00 97.94 91 LEU A CA 1
ATOM 677 C C . LEU A 1 91 ? -6.444 12.619 4.997 1.00 97.94 91 LEU A C 1
ATOM 679 O O . LEU A 1 91 ? -7.324 11.909 5.479 1.00 97.94 91 LEU A O 1
ATOM 683 N N . GLU A 1 92 ? -5.597 13.347 5.732 1.00 97.44 92 GLU A N 1
ATOM 684 C CA . GLU A 1 92 ? -5.447 13.274 7.194 1.00 97.44 92 GLU A CA 1
ATOM 685 C C . GLU A 1 92 ? -6.778 13.203 7.968 1.00 97.44 92 GLU A C 1
ATOM 687 O O . GLU A 1 92 ? -6.979 12.210 8.664 1.00 97.44 92 GLU A O 1
ATOM 692 N N . PRO A 1 93 ? -7.747 14.134 7.815 1.00 97.81 93 PRO A N 1
ATOM 693 C CA . PRO A 1 93 ? -8.976 14.091 8.614 1.00 97.81 93 PRO A CA 1
ATOM 694 C C . PRO A 1 93 ? -9.813 12.824 8.377 1.00 97.81 93 PRO A C 1
ATOM 696 O O . PRO A 1 93 ? -10.450 12.311 9.296 1.00 97.81 93 PRO A O 1
ATOM 699 N N . TYR A 1 94 ? -9.809 12.284 7.155 1.00 98.12 94 TYR A N 1
ATOM 700 C CA . TYR A 1 94 ? -10.521 11.045 6.838 1.00 98.12 94 TYR A CA 1
ATOM 701 C C . TYR A 1 94 ? -9.762 9.816 7.347 1.00 98.12 94 TYR A C 1
ATOM 703 O O . TYR A 1 94 ? -10.378 8.865 7.829 1.00 98.12 94 TYR A O 1
ATOM 711 N N . VAL A 1 95 ? -8.429 9.838 7.263 1.00 97.88 95 VAL A N 1
ATOM 712 C CA . VAL A 1 95 ? -7.557 8.784 7.794 1.00 97.88 95 VAL A CA 1
ATOM 713 C C . VAL A 1 95 ? -7.688 8.698 9.313 1.00 97.88 95 VAL A C 1
ATOM 715 O O . VAL A 1 95 ? -7.876 7.596 9.822 1.00 97.88 95 VAL A O 1
ATOM 718 N N . GLU A 1 96 ? -7.661 9.826 10.025 1.00 97.19 96 GLU A N 1
ATOM 719 C CA . GLU A 1 96 ? -7.872 9.897 11.477 1.00 97.19 96 GLU A CA 1
ATOM 720 C C . GLU A 1 96 ? -9.240 9.323 11.864 1.00 97.19 96 GLU A C 1
ATOM 722 O O . GLU A 1 96 ? -9.330 8.448 12.726 1.00 97.19 96 GLU A O 1
ATOM 727 N N . LEU A 1 97 ? -10.304 9.727 11.162 1.00 96.44 97 LEU A N 1
ATOM 728 C CA . LEU A 1 97 ? -11.659 9.246 11.429 1.00 96.44 97 LEU A CA 1
ATOM 729 C C . LEU A 1 97 ? -11.796 7.724 11.271 1.00 96.44 97 LEU A C 1
ATOM 731 O O . LEU A 1 97 ? -12.455 7.056 12.080 1.00 96.44 97 LEU A O 1
ATOM 735 N N . LEU A 1 98 ? -11.189 7.181 10.211 1.00 97.12 98 LEU A N 1
ATOM 736 C CA . LEU A 1 98 ? -11.157 5.750 9.932 1.00 97.12 98 LEU A CA 1
ATOM 737 C C . LEU A 1 98 ? -10.283 5.009 10.944 1.00 97.12 98 LEU A C 1
ATOM 739 O O . LEU A 1 98 ? -10.701 3.957 11.431 1.00 97.12 98 LEU A O 1
ATOM 743 N N . ALA A 1 99 ? -9.120 5.557 11.296 1.00 95.81 99 ALA A N 1
ATOM 744 C CA . ALA A 1 99 ? -8.214 4.982 12.281 1.00 95.81 99 ALA A CA 1
ATOM 745 C C . ALA A 1 99 ? -8.884 4.884 13.655 1.00 95.81 99 ALA A C 1
ATOM 747 O O . ALA A 1 99 ? -8.925 3.800 14.231 1.00 95.81 99 ALA A O 1
ATOM 748 N N . ASP A 1 100 ? -9.515 5.953 14.138 1.00 94.88 100 ASP A N 1
ATOM 749 C CA . ASP A 1 100 ? -10.244 5.951 15.410 1.00 94.88 100 ASP A CA 1
ATOM 750 C C . ASP A 1 100 ? -11.357 4.899 15.427 1.00 94.88 100 ASP A C 1
ATOM 752 O O . ASP A 1 100 ? -11.500 4.118 16.376 1.00 94.88 100 ASP A O 1
ATOM 756 N N . SER A 1 101 ? -12.128 4.816 14.338 1.00 93.88 101 SER A N 1
ATOM 757 C CA . SER A 1 101 ? -13.146 3.777 14.200 1.00 93.88 101 SER A CA 1
ATOM 758 C C . SER A 1 101 ? -12.536 2.379 14.218 1.00 93.88 101 SER A C 1
ATOM 760 O O . SER A 1 101 ? -13.077 1.474 14.855 1.00 93.88 101 SER A O 1
ATOM 762 N N . PHE A 1 102 ? -11.415 2.191 13.530 1.00 92.69 102 PHE A N 1
ATOM 763 C CA . PHE A 1 102 ? -10.732 0.912 13.459 1.00 92.69 102 PHE A CA 1
ATOM 764 C C . PHE A 1 102 ? -10.185 0.485 14.814 1.00 92.69 102 PHE A C 1
ATOM 766 O O . PHE A 1 102 ? -10.364 -0.667 15.183 1.00 92.69 102 PHE A O 1
ATOM 773 N N . LEU A 1 103 ? -9.612 1.396 15.600 1.00 91.25 103 LEU A N 1
ATOM 774 C CA . LEU A 1 103 ? -9.108 1.089 16.940 1.00 91.25 103 LEU A CA 1
ATOM 775 C C . LEU A 1 103 ? -10.205 0.572 17.869 1.00 91.25 103 LEU A C 1
ATOM 777 O O . LEU A 1 103 ? -9.994 -0.398 18.596 1.00 91.25 103 LEU A O 1
ATOM 781 N N . THR A 1 104 ? -11.401 1.157 17.803 1.00 87.00 104 THR A N 1
ATOM 782 C CA . THR A 1 104 ? -12.536 0.714 18.632 1.00 87.00 104 THR A CA 1
ATOM 783 C C . THR A 1 104 ? -13.124 -0.634 18.199 1.00 87.00 104 THR A C 1
ATOM 785 O O . THR A 1 104 ? -13.662 -1.370 19.032 1.00 87.00 104 THR A O 1
ATOM 788 N N . ALA A 1 105 ? -13.005 -0.978 16.913 1.00 86.69 105 ALA A N 1
ATOM 789 C CA . ALA A 1 105 ? -13.581 -2.178 16.305 1.00 86.69 105 ALA A CA 1
ATOM 790 C C . ALA A 1 105 ? -12.530 -3.201 15.833 1.00 86.69 105 ALA A C 1
ATOM 792 O O . ALA A 1 105 ? -12.875 -4.138 15.104 1.00 86.69 105 ALA A O 1
ATOM 793 N N . ARG A 1 106 ? -11.261 -3.030 16.235 1.00 86.69 106 ARG A N 1
ATOM 794 C CA . ARG A 1 106 ? -10.123 -3.818 15.749 1.00 86.69 106 ARG A CA 1
ATOM 795 C C . ARG A 1 106 ? -10.388 -5.305 15.946 1.00 86.69 106 ARG A C 1
ATOM 797 O O . ARG A 1 106 ? -11.058 -5.715 16.890 1.00 86.69 106 ARG A O 1
ATOM 804 N N . ARG A 1 107 ? -9.866 -6.136 15.047 1.00 84.75 107 ARG A N 1
ATOM 805 C CA . ARG A 1 107 ? -9.940 -7.595 15.166 1.00 84.75 107 ARG A CA 1
ATOM 806 C C . ARG A 1 107 ? -8.575 -8.157 15.544 1.00 84.75 107 ARG A C 1
ATOM 808 O O . ARG A 1 107 ? -7.566 -7.723 15.002 1.00 84.75 107 ARG A O 1
ATOM 815 N N . TYR A 1 108 ? -8.545 -9.171 16.413 1.00 81.94 108 TYR A N 1
ATOM 816 C CA . TYR A 1 108 ? -7.302 -9.887 16.750 1.00 81.94 108 TYR A CA 1
ATOM 817 C C . TYR A 1 108 ? -6.614 -10.472 15.514 1.00 81.94 108 TYR A C 1
ATOM 819 O O . TYR A 1 108 ? -5.392 -10.516 15.440 1.00 81.94 108 TYR A O 1
ATOM 827 N N . ASP A 1 109 ? -7.406 -10.917 14.540 1.00 79.38 109 ASP A N 1
ATOM 828 C CA . ASP A 1 109 ? -6.943 -11.541 13.308 1.00 79.38 109 ASP A CA 1
ATOM 829 C C . ASP A 1 109 ? -6.793 -10.547 12.147 1.00 79.38 109 ASP A C 1
ATOM 831 O O . ASP A 1 109 ? -6.805 -10.973 10.996 1.00 79.38 109 ASP A O 1
ATOM 835 N N . GLU A 1 110 ? -6.640 -9.239 12.394 1.00 85.00 110 GLU A N 1
ATOM 836 C CA . GLU A 1 110 ? -6.536 -8.235 11.318 1.00 85.00 110 GLU A CA 1
ATOM 837 C C . GLU A 1 110 ? -5.391 -8.510 10.328 1.00 85.00 110 GLU A C 1
ATOM 839 O O . GLU A 1 110 ? -5.489 -8.151 9.159 1.00 85.00 110 GLU A O 1
ATOM 844 N N . VAL A 1 111 ? -4.335 -9.217 10.748 1.00 84.19 111 VAL A N 1
ATOM 845 C CA . VAL A 1 111 ? -3.259 -9.668 9.847 1.00 84.19 111 VAL A CA 1
ATOM 846 C C . VAL A 1 111 ? -3.803 -10.574 8.740 1.00 84.19 111 VAL A C 1
ATOM 848 O O . VAL A 1 111 ? -3.327 -10.546 7.614 1.00 84.19 111 VAL A O 1
ATOM 851 N N . THR A 1 112 ? -4.852 -11.350 9.001 1.00 86.44 112 THR A N 1
ATOM 852 C CA . THR A 1 112 ? -5.498 -12.149 7.948 1.00 86.44 112 THR A CA 1
ATOM 853 C C . THR A 1 112 ? -6.217 -11.277 6.921 1.00 86.44 112 THR A C 1
ATOM 855 O O . THR A 1 112 ? -6.345 -11.679 5.767 1.00 86.44 112 THR A O 1
ATOM 858 N N . LEU A 1 113 ? -6.638 -10.063 7.299 1.00 88.12 113 LEU A N 1
ATOM 859 C CA . LEU A 1 113 ? -7.242 -9.111 6.369 1.00 88.12 113 LEU A CA 1
ATOM 860 C C . LEU A 1 113 ? -6.197 -8.554 5.400 1.00 88.12 113 LEU A C 1
ATOM 862 O O . LEU A 1 113 ? -6.541 -8.313 4.242 1.00 88.12 113 LEU A O 1
ATOM 866 N N . THR A 1 114 ? -4.935 -8.405 5.831 1.00 89.69 114 THR A N 1
ATOM 867 C CA . THR A 1 114 ? -3.847 -7.899 4.975 1.00 89.69 114 THR A CA 1
ATOM 868 C C . THR A 1 114 ? -3.426 -8.901 3.909 1.00 89.69 114 THR A C 1
ATOM 870 O O . THR A 1 114 ? -2.938 -8.477 2.865 1.00 89.69 114 THR A O 1
ATOM 873 N N . GLN A 1 115 ? -3.651 -10.200 4.114 1.00 91.12 115 GLN A N 1
ATOM 874 C CA . GLN A 1 115 ? -3.293 -11.231 3.138 1.00 91.12 115 GLN A CA 1
ATOM 875 C C . GLN A 1 115 ? -4.044 -11.045 1.815 1.00 91.12 115 GLN A C 1
ATOM 877 O O . GLN A 1 115 ? -5.235 -10.728 1.793 1.00 91.12 115 GLN A O 1
ATOM 882 N N . GLY A 1 116 ? -3.351 -11.277 0.700 1.00 90.94 116 GLY A N 1
ATOM 883 C CA . GLY A 1 116 ? -3.879 -11.142 -0.655 1.00 90.94 116 GLY A CA 1
ATOM 884 C C . GLY A 1 116 ? -3.171 -10.069 -1.480 1.00 90.94 116 GLY A C 1
ATOM 885 O O . GLY A 1 116 ? -2.070 -9.627 -1.159 1.00 90.94 116 GLY A O 1
ATOM 886 N N . THR A 1 117 ? -3.803 -9.676 -2.585 1.00 93.19 117 THR A N 1
ATOM 887 C CA . THR A 1 117 ? -3.258 -8.685 -3.520 1.00 93.19 117 THR A CA 1
ATOM 888 C C . THR A 1 117 ? -3.928 -7.331 -3.325 1.00 93.19 117 THR A C 1
ATOM 890 O O . THR A 1 117 ? -5.156 -7.221 -3.308 1.00 93.19 117 THR A O 1
ATOM 893 N N . TRP A 1 118 ? -3.102 -6.302 -3.214 1.00 94.81 118 TRP A N 1
ATOM 894 C CA . TRP A 1 118 ? -3.483 -4.912 -3.029 1.00 94.81 118 TRP A CA 1
ATOM 895 C C . TRP A 1 118 ? -2.858 -4.076 -4.134 1.00 94.81 118 TRP A C 1
ATOM 897 O O . TRP A 1 118 ? -1.674 -4.215 -4.409 1.00 94.81 118 TRP A O 1
ATOM 907 N N . LYS A 1 119 ? -3.636 -3.211 -4.768 1.00 95.25 119 LYS A N 1
ATOM 908 C CA . LYS A 1 119 ? -3.149 -2.188 -5.684 1.00 95.25 119 LYS A CA 1
ATOM 909 C C . LYS A 1 119 ? -2.875 -0.915 -4.891 1.00 95.25 119 LYS A C 1
ATOM 911 O O . LYS A 1 119 ? -3.738 -0.477 -4.136 1.00 95.25 119 LYS A O 1
ATOM 916 N N . SER A 1 120 ? -1.701 -0.324 -5.063 1.00 95.69 120 SER A N 1
ATOM 917 C CA . SER A 1 120 ? -1.404 0.991 -4.503 1.00 95.69 120 SER A CA 1
ATOM 918 C C . SER A 1 120 ? -2.213 2.054 -5.244 1.00 95.69 120 SER A C 1
ATOM 920 O O . SER A 1 120 ? -2.203 2.093 -6.475 1.00 95.69 120 SER A O 1
ATOM 922 N N . LEU A 1 121 ? -2.945 2.880 -4.502 1.00 96.50 121 LEU A N 1
ATOM 923 C CA . LEU A 1 121 ? -3.622 4.059 -5.039 1.00 96.50 121 LEU A CA 1
ATOM 924 C C . LEU A 1 121 ? -2.744 5.295 -4.877 1.00 96.50 121 LEU A C 1
ATOM 926 O O . LEU A 1 121 ? -2.688 6.123 -5.779 1.00 96.50 121 LEU A O 1
ATOM 930 N N . TRP A 1 122 ? -2.063 5.415 -3.738 1.00 97.06 122 TRP A N 1
ATOM 931 C CA . TRP A 1 122 ? -1.198 6.547 -3.434 1.00 97.06 122 TRP A CA 1
ATOM 932 C C . TRP A 1 122 ? -0.253 6.225 -2.272 1.00 97.06 122 TRP A C 1
ATOM 934 O O . TRP A 1 122 ? -0.576 5.403 -1.411 1.00 97.06 122 TRP A O 1
ATOM 944 N N . PHE A 1 123 ? 0.904 6.881 -2.254 1.00 95.88 123 PHE A N 1
ATOM 945 C CA . PHE A 1 123 ? 1.861 6.858 -1.152 1.00 95.88 123 PHE A CA 1
ATOM 946 C C . PHE A 1 123 ? 2.700 8.143 -1.157 1.00 95.88 123 PHE A C 1
ATOM 948 O O . PHE A 1 123 ? 2.957 8.698 -2.227 1.00 95.88 123 PHE A O 1
ATOM 955 N N . ASP A 1 124 ? 3.116 8.606 0.016 1.00 92.69 124 ASP A N 1
ATOM 956 C CA . ASP A 1 124 ? 3.798 9.891 0.262 1.00 92.69 124 ASP A CA 1
ATOM 957 C C . ASP A 1 124 ? 5.333 9.812 0.243 1.00 92.69 124 ASP A C 1
ATOM 959 O O . ASP A 1 124 ? 6.002 10.615 0.885 1.00 92.69 124 ASP A O 1
ATOM 963 N N . ASP A 1 125 ? 5.879 8.879 -0.533 1.00 85.25 125 ASP A N 1
ATOM 964 C CA . ASP A 1 125 ? 7.319 8.724 -0.743 1.00 85.25 125 ASP A CA 1
ATOM 965 C C . ASP A 1 125 ? 7.685 9.204 -2.165 1.00 85.25 125 ASP A C 1
ATOM 967 O O . ASP A 1 125 ? 7.230 8.637 -3.177 1.00 85.25 125 ASP A O 1
ATOM 971 N N . ASP A 1 126 ? 8.464 10.292 -2.232 1.00 81.19 126 ASP A N 1
ATOM 972 C CA . ASP A 1 126 ? 9.011 10.888 -3.457 1.00 81.19 126 ASP A CA 1
ATOM 973 C C . ASP A 1 126 ? 10.330 10.239 -3.916 1.00 81.19 126 ASP A C 1
ATOM 975 O O . ASP A 1 126 ? 10.678 10.327 -5.099 1.00 81.19 126 ASP A O 1
ATOM 979 N N . ASP A 1 127 ? 11.014 9.512 -3.029 1.00 79.88 127 ASP A N 1
ATOM 980 C CA . ASP A 1 127 ? 12.232 8.737 -3.293 1.00 79.88 127 ASP A CA 1
ATOM 981 C C . ASP A 1 127 ? 11.939 7.381 -3.980 1.00 79.88 127 ASP A C 1
ATOM 983 O O . ASP A 1 127 ? 12.815 6.752 -4.613 1.00 79.88 127 ASP A O 1
ATOM 987 N N . ILE A 1 128 ? 10.692 6.910 -3.896 1.00 77.94 128 ILE A N 1
ATOM 988 C CA . ILE A 1 128 ? 10.155 5.793 -4.679 1.00 77.94 128 ILE A CA 1
ATOM 989 C C . ILE A 1 128 ? 9.708 6.312 -6.055 1.00 77.94 128 ILE A C 1
ATOM 991 O O . ILE A 1 128 ? 8.572 6.742 -6.283 1.00 77.94 128 ILE A O 1
ATOM 995 N N . GLY A 1 129 ? 10.622 6.215 -7.023 1.00 75.06 129 GLY A N 1
ATOM 996 C CA . GLY A 1 129 ? 10.363 6.674 -8.385 1.00 75.06 129 GLY A CA 1
ATOM 997 C C . GLY A 1 129 ? 11.432 6.300 -9.407 1.00 75.06 129 GLY A C 1
ATOM 998 O O . GLY A 1 129 ? 12.040 5.227 -9.352 1.00 75.06 129 GLY A O 1
ATOM 999 N N . ASP A 1 130 ? 11.628 7.201 -10.369 1.00 79.50 130 ASP A N 1
ATOM 1000 C CA . ASP A 1 130 ? 12.544 7.046 -11.497 1.00 79.50 130 ASP A CA 1
ATOM 1001 C C . ASP A 1 130 ? 13.994 6.834 -11.024 1.00 79.50 130 ASP A C 1
ATOM 1003 O O . ASP A 1 130 ? 14.583 7.660 -10.326 1.00 79.50 130 ASP A O 1
ATOM 1007 N N . ARG A 1 131 ? 14.609 5.720 -11.438 1.00 78.75 131 ARG A N 1
ATOM 1008 C CA . ARG A 1 131 ? 15.990 5.355 -11.092 1.00 78.75 131 ARG A CA 1
ATOM 1009 C C . ARG A 1 131 ? 16.779 4.971 -12.335 1.00 78.75 131 ARG A C 1
ATOM 1011 O O . ARG A 1 131 ? 16.611 3.895 -12.912 1.00 78.75 131 ARG A O 1
ATOM 1018 N N . GLY A 1 132 ? 17.715 5.837 -12.718 1.00 84.50 132 GLY A N 1
ATOM 1019 C CA . GLY A 1 132 ? 18.596 5.608 -13.862 1.00 84.50 132 GLY A CA 1
ATOM 1020 C C . GLY A 1 132 ? 17.808 5.461 -15.166 1.00 84.50 132 GLY A C 1
ATOM 1021 O O . GLY A 1 132 ? 17.207 6.419 -15.639 1.00 84.50 132 GLY A O 1
ATOM 1022 N N . PHE A 1 133 ? 17.832 4.264 -15.757 1.00 87.62 133 PHE A N 1
ATOM 1023 C CA . PHE A 1 133 ? 17.089 3.952 -16.986 1.00 87.62 133 PHE A CA 1
ATOM 1024 C C . PHE A 1 133 ? 15.654 3.476 -16.734 1.00 87.62 133 PHE A C 1
ATOM 1026 O O . PHE A 1 133 ? 14.948 3.187 -17.695 1.00 87.62 133 PHE A O 1
ATOM 1033 N N . PHE A 1 134 ? 15.227 3.341 -15.479 1.00 89.31 134 PHE A N 1
ATOM 1034 C CA . PHE A 1 134 ? 13.888 2.882 -15.127 1.00 89.31 134 PHE A CA 1
ATOM 1035 C C . PHE A 1 134 ? 13.032 4.059 -14.678 1.00 89.31 134 PHE A C 1
ATOM 1037 O O . PHE A 1 134 ? 13.479 4.874 -13.876 1.00 89.31 134 PHE A O 1
ATOM 1044 N N . SER A 1 135 ? 11.808 4.123 -15.188 1.00 90.25 135 SER A N 1
ATOM 1045 C CA . SER A 1 135 ? 10.775 5.042 -14.726 1.00 90.25 135 SER A CA 1
ATOM 1046 C C . SER A 1 135 ? 9.608 4.247 -14.165 1.00 90.25 135 SER A C 1
ATOM 1048 O O . SER A 1 135 ? 9.124 3.334 -14.836 1.00 90.25 135 SER A O 1
ATOM 1050 N N . LEU A 1 136 ? 9.210 4.548 -12.932 1.00 91.38 136 LEU A N 1
ATOM 1051 C CA . LEU A 1 136 ? 8.177 3.805 -12.213 1.00 91.38 136 LEU A CA 1
ATOM 1052 C C . LEU A 1 136 ? 6.791 4.211 -12.722 1.00 91.38 136 LEU A C 1
ATOM 1054 O O . LEU A 1 136 ? 6.455 5.392 -12.731 1.00 91.38 136 LEU A O 1
ATOM 1058 N N . ASP A 1 137 ? 5.962 3.236 -13.085 1.00 91.62 137 ASP A N 1
ATOM 1059 C CA . ASP A 1 137 ? 4.539 3.469 -13.330 1.00 91.62 137 ASP A CA 1
ATOM 1060 C C . ASP A 1 137 ? 3.764 3.269 -12.016 1.00 91.62 137 ASP A C 1
ATOM 1062 O O . ASP A 1 137 ? 3.428 2.141 -11.635 1.00 91.62 137 ASP A O 1
ATOM 1066 N N . ARG A 1 138 ? 3.509 4.372 -11.298 1.00 91.38 138 ARG A N 1
ATOM 1067 C CA . ARG A 1 138 ? 2.861 4.361 -9.972 1.00 91.38 138 ARG A CA 1
ATOM 1068 C C . ARG A 1 138 ? 1.444 3.783 -10.028 1.00 91.38 138 ARG A C 1
ATOM 1070 O O . ARG A 1 138 ? 1.028 3.114 -9.083 1.00 91.38 138 ARG A O 1
ATOM 1077 N N . SER A 1 139 ? 0.760 3.905 -11.166 1.00 90.75 139 SER A N 1
ATOM 1078 C CA . SER A 1 139 ? -0.559 3.309 -11.417 1.00 90.75 139 SER A CA 1
ATOM 1079 C C . SER A 1 139 ? -0.568 1.770 -11.473 1.00 90.75 139 SER A C 1
ATOM 1081 O O . SER A 1 139 ? -1.641 1.150 -11.465 1.00 90.75 139 SER A O 1
ATOM 1083 N N . THR A 1 140 ? 0.611 1.139 -11.499 1.00 91.25 140 THR A N 1
ATOM 1084 C CA . THR A 1 140 ? 0.807 -0.319 -11.600 1.00 91.25 140 THR A CA 1
ATOM 1085 C C . THR A 1 140 ? 1.642 -0.896 -10.454 1.00 91.25 140 THR A C 1
ATOM 1087 O O . THR A 1 140 ? 2.304 -1.927 -10.602 1.00 91.25 140 THR A O 1
ATOM 1090 N N . VAL A 1 141 ? 1.605 -0.251 -9.289 1.00 93.94 141 VAL A N 1
ATOM 1091 C CA . VAL A 1 141 ? 2.238 -0.760 -8.069 1.00 93.94 141 VAL A CA 1
ATOM 1092 C C . VAL A 1 141 ? 1.251 -1.631 -7.297 1.00 93.94 141 VAL A C 1
ATOM 1094 O O . VAL A 1 141 ? 0.123 -1.230 -7.013 1.00 93.94 141 VAL A O 1
ATOM 1097 N N . TYR A 1 142 ? 1.692 -2.824 -6.919 1.00 95.06 142 TYR A N 1
ATOM 1098 C CA . TYR A 1 142 ? 0.914 -3.804 -6.177 1.00 95.06 142 TYR A CA 1
ATOM 1099 C C . TYR A 1 142 ? 1.697 -4.331 -4.979 1.00 95.06 142 TYR A C 1
ATOM 1101 O O . TYR A 1 142 ? 2.914 -4.486 -5.034 1.00 95.06 142 TYR A O 1
ATOM 1109 N N . GLN A 1 143 ? 0.978 -4.701 -3.927 1.00 95.00 143 GLN A N 1
ATOM 1110 C CA . GLN A 1 143 ? 1.472 -5.511 -2.825 1.00 95.00 143 GLN A CA 1
ATOM 1111 C C . GLN A 1 143 ? 0.811 -6.885 -2.862 1.00 95.00 143 GLN A C 1
ATOM 1113 O O . GLN A 1 143 ? -0.414 -6.994 -2.872 1.00 95.00 143 GLN A O 1
ATOM 1118 N N . VAL A 1 144 ? 1.611 -7.947 -2.861 1.00 93.75 144 VAL A N 1
ATOM 1119 C CA . VAL A 1 144 ? 1.136 -9.317 -2.633 1.00 93.75 144 VAL A CA 1
ATOM 1120 C C . VAL A 1 144 ? 1.606 -9.738 -1.252 1.00 93.75 144 VAL A C 1
ATOM 1122 O O . VAL A 1 144 ? 2.805 -9.878 -1.039 1.00 93.75 144 VAL A O 1
ATOM 1125 N N . VAL A 1 145 ? 0.670 -9.898 -0.321 1.00 92.62 145 VAL A N 1
ATOM 1126 C CA . VAL A 1 145 ? 0.942 -10.242 1.079 1.00 92.62 145 VAL A CA 1
ATOM 1127 C C . VAL A 1 145 ? 0.545 -11.694 1.320 1.00 92.62 145 VAL A C 1
ATOM 1129 O O . VAL A 1 145 ? -0.607 -12.077 1.102 1.00 92.62 145 VAL A O 1
ATOM 1132 N N . GLU A 1 146 ? 1.499 -12.489 1.787 1.00 89.50 146 GLU A N 1
ATOM 1133 C CA . GLU A 1 146 ? 1.346 -13.897 2.152 1.00 89.50 146 GLU A CA 1
ATOM 1134 C C . GLU A 1 146 ? 1.867 -14.111 3.577 1.00 89.50 146 GLU A C 1
ATOM 1136 O O . GLU A 1 146 ? 2.441 -13.212 4.182 1.00 89.50 146 GLU A O 1
ATOM 1141 N N . ASP A 1 147 ? 1.674 -15.304 4.134 1.00 85.25 147 ASP A N 1
ATOM 1142 C CA . ASP A 1 147 ? 2.180 -15.607 5.473 1.00 85.25 147 ASP A CA 1
ATOM 1143 C C . ASP A 1 147 ? 3.722 -15.568 5.519 1.00 85.25 147 ASP A C 1
ATOM 1145 O O . ASP A 1 147 ? 4.401 -16.383 4.887 1.00 85.25 147 ASP A O 1
ATOM 1149 N N . GLY A 1 148 ? 4.266 -14.596 6.258 1.00 84.81 148 GLY A N 1
ATOM 1150 C CA . GLY A 1 148 ? 5.699 -14.419 6.515 1.00 84.81 148 GLY A CA 1
ATOM 1151 C C . GLY A 1 148 ? 6.481 -13.624 5.463 1.00 84.81 148 GLY A C 1
ATOM 1152 O O . GLY A 1 148 ? 7.673 -13.380 5.655 1.00 84.81 148 GLY A O 1
ATOM 1153 N N . TYR A 1 149 ? 5.854 -13.199 4.364 1.00 89.88 149 TYR A N 1
ATOM 1154 C CA . TYR A 1 149 ? 6.498 -12.325 3.381 1.00 89.88 149 TYR A CA 1
ATOM 1155 C C . TYR A 1 149 ? 5.490 -11.491 2.594 1.00 89.88 149 TYR A C 1
ATOM 1157 O O . TYR A 1 149 ? 4.317 -11.832 2.451 1.00 89.8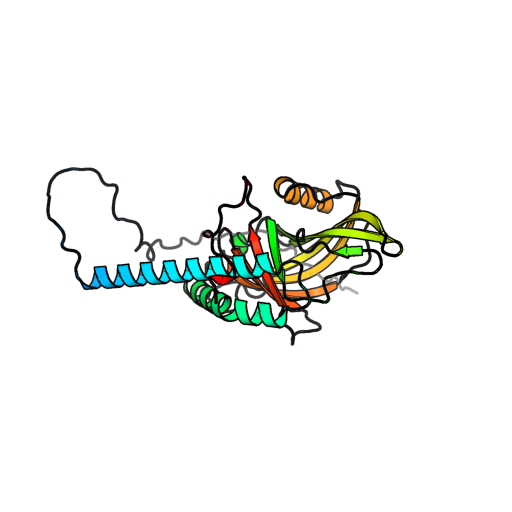8 149 TYR A O 1
ATOM 1165 N N . TYR A 1 150 ? 5.974 -10.399 2.016 1.00 92.12 150 TYR A N 1
ATOM 1166 C CA . TYR A 1 150 ? 5.229 -9.640 1.028 1.00 92.12 150 TYR A CA 1
ATOM 1167 C C . TYR A 1 150 ? 6.111 -9.272 -0.163 1.00 92.12 150 TYR A C 1
ATOM 1169 O O . TYR A 1 150 ? 7.340 -9.261 -0.083 1.00 92.12 150 TYR A O 1
ATOM 1177 N N . TYR A 1 151 ? 5.466 -8.981 -1.283 1.00 94.75 151 TYR A N 1
ATOM 1178 C CA . TYR A 1 151 ? 6.105 -8.484 -2.488 1.00 94.75 151 TYR A CA 1
ATOM 1179 C C . TYR A 1 151 ? 5.527 -7.133 -2.864 1.00 94.75 151 TYR A C 1
ATOM 1181 O O . TYR A 1 151 ? 4.325 -7.047 -3.105 1.00 94.75 151 TYR A O 1
ATOM 1189 N N . ASN A 1 152 ? 6.383 -6.127 -3.029 1.00 94.81 152 ASN A N 1
ATOM 1190 C CA . ASN A 1 152 ? 6.061 -4.980 -3.870 1.00 94.81 152 ASN A CA 1
ATOM 1191 C C . ASN A 1 152 ? 6.347 -5.371 -5.324 1.00 94.81 152 ASN A C 1
ATOM 1193 O O . ASN A 1 152 ? 7.483 -5.704 -5.679 1.00 94.81 152 ASN A O 1
ATOM 1197 N N . VAL A 1 153 ? 5.315 -5.356 -6.160 1.00 95.12 153 VAL A N 1
ATOM 1198 C CA . VAL A 1 153 ? 5.415 -5.611 -7.597 1.00 95.12 153 VAL A CA 1
ATOM 1199 C C . VAL A 1 153 ? 5.076 -4.331 -8.337 1.00 95.12 153 VAL A C 1
ATOM 1201 O O . VAL A 1 153 ? 4.033 -3.746 -8.080 1.00 95.12 153 VAL A O 1
ATOM 1204 N N . ALA A 1 154 ? 5.942 -3.891 -9.242 1.00 94.19 154 ALA A N 1
ATOM 1205 C CA . ALA A 1 154 ? 5.751 -2.625 -9.944 1.00 94.19 154 ALA A CA 1
ATOM 1206 C C . ALA A 1 154 ? 6.191 -2.708 -11.401 1.00 94.19 154 ALA A C 1
ATOM 1208 O O . ALA A 1 154 ? 7.181 -3.378 -11.711 1.00 94.19 154 ALA A O 1
ATOM 1209 N N . GLU A 1 155 ? 5.465 -2.042 -12.299 1.00 94.06 155 GLU A N 1
ATOM 1210 C CA . GLU A 1 155 ? 5.889 -1.891 -13.685 1.00 94.06 155 GLU A CA 1
ATOM 1211 C C . GLU A 1 155 ? 6.839 -0.701 -13.801 1.00 94.06 155 GLU A C 1
ATOM 1213 O O . GLU A 1 155 ? 6.653 0.351 -13.193 1.00 94.06 155 GLU A O 1
ATOM 1218 N N . ASN A 1 156 ? 7.898 -0.887 -14.577 1.00 93.00 156 ASN A N 1
ATOM 1219 C CA . ASN A 1 156 ? 8.881 0.140 -14.853 1.00 93.00 156 ASN A CA 1
ATOM 1220 C C . ASN A 1 156 ? 9.072 0.251 -16.365 1.00 93.00 156 ASN A C 1
ATOM 1222 O O . ASN A 1 156 ? 9.365 -0.733 -17.058 1.00 93.00 156 ASN A O 1
ATOM 1226 N N . GLN A 1 157 ? 8.975 1.470 -16.877 1.00 92.62 157 GLN A N 1
ATOM 1227 C CA . GLN A 1 157 ? 9.356 1.797 -18.240 1.00 92.62 157 GLN A CA 1
ATOM 1228 C C . GLN A 1 157 ? 10.876 1.902 -18.329 1.00 92.62 157 GLN A C 1
ATOM 1230 O O . GLN A 1 157 ? 11.508 2.653 -17.589 1.00 92.62 157 GLN A O 1
ATOM 1235 N N . ILE A 1 158 ? 11.473 1.185 -19.275 1.00 91.81 158 ILE A N 1
ATOM 1236 C CA . ILE A 1 158 ? 12.879 1.366 -19.623 1.00 91.81 158 ILE A CA 1
ATOM 1237 C C . ILE A 1 158 ? 12.975 2.571 -20.555 1.00 91.81 158 ILE A C 1
ATOM 1239 O O . ILE A 1 158 ? 12.374 2.577 -21.631 1.00 91.81 158 ILE A O 1
ATOM 1243 N N . ARG A 1 159 ? 13.775 3.565 -20.177 1.00 90.00 159 ARG A N 1
ATOM 1244 C CA . ARG A 1 159 ? 14.083 4.749 -20.979 1.00 90.00 159 ARG A CA 1
ATOM 1245 C C . ARG A 1 159 ? 15.577 4.812 -21.263 1.00 90.00 159 ARG A C 1
ATOM 1247 O O . ARG A 1 159 ? 16.392 4.830 -20.347 1.00 90.00 159 ARG A O 1
ATOM 1254 N N . ILE A 1 160 ? 15.945 4.891 -22.539 1.00 88.81 160 ILE A N 1
ATOM 1255 C CA . ILE A 1 160 ? 17.332 5.080 -22.984 1.00 88.81 160 ILE A CA 1
ATOM 1256 C C . ILE A 1 160 ? 17.413 6.457 -23.635 1.00 88.81 160 ILE A C 1
ATOM 1258 O O . ILE A 1 160 ? 16.745 6.707 -24.634 1.00 88.81 160 ILE A O 1
ATOM 1262 N N . PHE A 1 161 ? 18.189 7.371 -23.043 1.00 87.62 161 PHE A N 1
ATOM 1263 C CA . PHE A 1 161 ? 18.250 8.781 -23.465 1.00 87.62 161 PHE A CA 1
ATOM 1264 C C . PHE A 1 161 ? 16.860 9.446 -23.569 1.00 87.62 161 PHE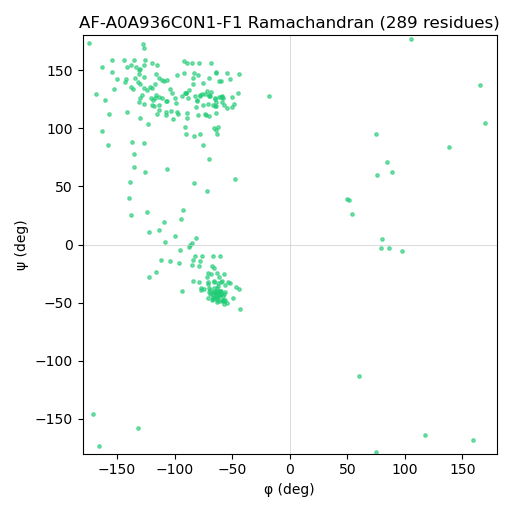 A C 1
ATOM 1266 O O . PHE A 1 161 ? 16.588 10.203 -24.496 1.00 87.62 161 PHE A O 1
ATOM 1273 N N . GLY A 1 162 ? 15.958 9.122 -22.634 1.00 83.38 162 GLY A N 1
ATOM 1274 C CA . GLY A 1 162 ? 14.581 9.631 -22.607 1.00 83.38 162 GLY A CA 1
ATOM 1275 C C . GLY A 1 162 ? 13.608 8.936 -23.568 1.00 83.38 162 GLY A C 1
ATOM 1276 O O . GLY A 1 162 ? 12.419 9.234 -23.538 1.00 83.38 162 GLY A O 1
ATOM 1277 N N . ILE A 1 163 ? 14.072 7.989 -24.389 1.00 86.50 163 ILE A N 1
ATOM 1278 C CA . ILE A 1 163 ? 13.236 7.261 -25.350 1.00 86.50 163 ILE A CA 1
ATOM 1279 C C . ILE A 1 163 ? 12.743 5.952 -24.714 1.00 86.50 163 ILE A C 1
ATOM 1281 O O . ILE A 1 163 ? 13.582 5.176 -24.239 1.00 86.50 163 ILE A O 1
ATOM 1285 N N . PRO A 1 164 ? 11.424 5.663 -24.720 1.00 88.75 164 PRO A N 1
ATOM 1286 C CA . PRO A 1 164 ? 10.896 4.372 -24.286 1.00 88.75 164 PRO A CA 1
ATOM 1287 C C . PRO A 1 164 ? 11.512 3.222 -25.095 1.00 88.75 164 PRO A C 1
ATOM 1289 O O . PRO A 1 164 ? 11.386 3.171 -26.317 1.00 88.75 164 PRO A O 1
ATOM 1292 N N . ALA A 1 165 ? 12.190 2.305 -24.409 1.00 91.88 165 ALA A N 1
ATOM 1293 C CA . ALA A 1 165 ? 12.889 1.162 -24.998 1.00 91.88 165 ALA A CA 1
ATOM 1294 C C . ALA A 1 165 ? 12.237 -0.185 -24.646 1.00 91.88 165 ALA A C 1
ATOM 1296 O O . ALA A 1 165 ? 12.553 -1.206 -25.255 1.00 91.88 165 ALA A O 1
ATOM 1297 N N . GLY A 1 166 ? 11.329 -0.203 -23.670 1.00 92.62 166 GLY A N 1
ATOM 1298 C CA . GLY A 1 166 ? 10.592 -1.394 -23.270 1.00 92.62 166 GLY A CA 1
ATOM 1299 C C . GLY A 1 166 ? 10.032 -1.275 -21.862 1.00 92.62 166 GLY A C 1
ATOM 1300 O O . GLY A 1 166 ? 10.068 -0.206 -21.256 1.00 92.62 166 GLY A O 1
ATOM 1301 N N . THR A 1 167 ? 9.563 -2.402 -21.342 1.00 93.56 167 THR A N 1
ATOM 1302 C CA . THR A 1 167 ? 8.966 -2.506 -20.012 1.00 93.56 167 THR A CA 1
ATOM 1303 C C . THR A 1 167 ? 9.562 -3.689 -19.265 1.00 93.56 167 THR A C 1
ATOM 1305 O O . THR A 1 167 ? 9.772 -4.768 -19.837 1.00 93.56 167 THR A O 1
ATOM 1308 N N . VAL A 1 168 ? 9.816 -3.492 -17.978 1.00 93.94 168 VAL A N 1
ATOM 1309 C CA . VAL A 1 168 ? 10.087 -4.563 -17.019 1.00 93.94 168 VAL A CA 1
ATOM 1310 C C . VAL A 1 168 ? 9.123 -4.436 -15.858 1.00 93.94 168 VAL A C 1
ATOM 1312 O O . VAL A 1 168 ? 8.619 -3.356 -15.579 1.00 93.94 168 VAL A O 1
ATOM 1315 N N . HIS A 1 169 ? 8.924 -5.519 -15.130 1.00 93.31 169 HIS A N 1
ATOM 1316 C CA . HIS A 1 169 ? 8.321 -5.454 -13.814 1.00 93.31 169 HIS A CA 1
ATOM 1317 C C . HIS A 1 169 ? 9.308 -5.947 -12.761 1.00 93.31 169 HIS A C 1
ATOM 1319 O O . HIS A 1 169 ? 10.053 -6.909 -12.985 1.00 93.31 169 HIS A O 1
ATOM 1325 N N . SER A 1 170 ? 9.343 -5.236 -11.640 1.00 93.50 170 SER A N 1
ATOM 1326 C CA . SER A 1 170 ? 10.191 -5.514 -10.488 1.00 93.50 170 SER A CA 1
ATOM 1327 C C . SER A 1 170 ? 9.411 -6.269 -9.420 1.00 93.50 170 SER A C 1
ATOM 1329 O O . SER A 1 170 ? 8.229 -6.016 -9.222 1.00 93.50 170 SER A O 1
ATOM 1331 N N . PHE A 1 171 ? 10.096 -7.162 -8.717 1.00 94.81 171 PHE A N 1
ATOM 1332 C CA . PHE A 1 171 ? 9.627 -7.908 -7.560 1.00 94.81 171 PHE A CA 1
ATOM 1333 C C . PHE A 1 171 ? 10.584 -7.619 -6.412 1.00 94.81 171 PHE A C 1
ATOM 1335 O O . PHE A 1 171 ? 11.697 -8.151 -6.382 1.00 94.81 171 PHE A O 1
ATOM 1342 N N . LEU A 1 172 ? 10.145 -6.782 -5.483 1.00 94.44 172 LEU A N 1
ATOM 1343 C CA . LEU A 1 172 ? 10.864 -6.512 -4.252 1.00 94.44 172 LEU A CA 1
ATOM 1344 C C . LEU A 1 172 ? 10.207 -7.319 -3.135 1.00 94.44 172 LEU A C 1
ATOM 1346 O O . LEU A 1 172 ? 9.085 -7.019 -2.731 1.00 94.44 172 LEU A O 1
ATOM 1350 N N . LYS A 1 173 ? 10.896 -8.366 -2.683 1.00 95.25 173 LYS A N 1
ATOM 1351 C CA . LYS A 1 173 ? 10.461 -9.220 -1.581 1.00 95.25 173 LYS A CA 1
ATOM 1352 C C . LYS A 1 173 ? 10.932 -8.628 -0.263 1.00 95.25 173 LYS A C 1
ATOM 1354 O O . LYS A 1 173 ? 12.110 -8.292 -0.128 1.00 95.25 173 LYS A O 1
ATOM 1359 N N . GLY A 1 174 ? 10.027 -8.565 0.702 1.00 94.81 174 GLY A N 1
ATOM 1360 C CA . GLY A 1 174 ? 10.379 -8.419 2.101 1.00 94.81 174 GLY A CA 1
ATOM 1361 C C . GLY A 1 174 ? 9.857 -9.597 2.909 1.00 94.81 174 GLY A C 1
ATOM 1362 O O . GLY A 1 174 ? 8.709 -10.014 2.741 1.00 94.81 174 GLY A O 1
ATOM 1363 N N . ASN A 1 175 ? 10.704 -10.143 3.775 1.00 93.62 175 ASN A N 1
ATOM 1364 C CA . ASN A 1 175 ? 10.252 -11.056 4.818 1.00 93.62 175 ASN A CA 1
ATOM 1365 C C . ASN A 1 175 ? 9.743 -10.224 5.981 1.00 93.62 175 ASN A C 1
ATOM 1367 O O . ASN A 1 175 ? 10.266 -9.137 6.236 1.00 93.62 175 ASN A O 1
ATOM 1371 N N . TYR A 1 176 ? 8.744 -10.743 6.685 1.00 90.62 176 TYR A N 1
ATOM 1372 C CA . TYR A 1 176 ? 8.241 -10.042 7.847 1.00 90.62 176 TYR A CA 1
ATOM 1373 C C . TYR A 1 176 ? 7.951 -10.942 9.034 1.00 90.62 176 TYR A C 1
ATOM 1375 O O . TYR A 1 176 ? 7.633 -12.125 8.901 1.00 90.62 176 TYR A O 1
ATOM 1383 N N . GLN A 1 177 ? 8.007 -10.324 10.208 1.00 92.25 177 GLN A N 1
ATOM 1384 C CA . GLN A 1 177 ? 7.579 -10.894 11.474 1.00 92.25 177 GLN A CA 1
ATOM 1385 C C . GLN A 1 177 ? 6.652 -9.919 12.202 1.00 92.25 177 GLN A C 1
ATOM 1387 O O . GLN A 1 177 ? 6.750 -8.706 12.040 1.00 92.25 177 GLN A O 1
ATOM 1392 N N . ILE A 1 178 ? 5.737 -10.449 13.011 1.00 91.44 178 ILE A N 1
ATOM 1393 C CA . ILE A 1 178 ? 4.848 -9.620 13.828 1.00 91.44 178 ILE A CA 1
ATOM 1394 C C . ILE A 1 178 ? 5.539 -9.372 15.171 1.00 91.44 178 ILE A C 1
ATOM 1396 O O . ILE A 1 178 ? 5.713 -10.313 15.947 1.00 91.44 178 ILE A O 1
ATOM 1400 N N . VAL A 1 179 ? 5.922 -8.125 15.452 1.00 91.12 179 VAL A N 1
ATOM 1401 C CA . VAL A 1 179 ? 6.688 -7.761 16.665 1.00 91.12 179 VAL A CA 1
ATOM 1402 C C . VAL A 1 179 ? 5.830 -7.246 17.816 1.00 91.12 179 VAL A C 1
ATOM 1404 O O . VAL A 1 179 ? 6.278 -7.263 18.959 1.00 91.12 179 VAL A O 1
ATOM 1407 N N . HIS A 1 180 ? 4.579 -6.860 17.551 1.00 90.56 180 HIS A N 1
ATOM 1408 C CA . HIS A 1 180 ? 3.641 -6.399 18.583 1.00 90.56 180 HIS A CA 1
ATOM 1409 C C . HIS A 1 180 ? 2.250 -7.025 18.395 1.00 90.56 180 HIS A C 1
ATOM 1411 O O . HIS A 1 180 ? 1.311 -6.333 18.001 1.00 90.56 180 HIS A O 1
ATOM 1417 N N . PRO A 1 181 ? 2.103 -8.352 18.574 1.00 90.12 181 PRO A N 1
ATOM 1418 C CA . PRO A 1 181 ? 0.842 -9.039 18.314 1.00 90.12 181 PRO A CA 1
ATOM 1419 C C . PRO A 1 181 ? -0.268 -8.557 19.255 1.00 90.12 181 PRO A C 1
ATOM 1421 O O . PRO A 1 181 ? -0.015 -8.226 20.415 1.00 90.12 181 PRO A O 1
ATOM 1424 N N . ALA A 1 182 ? -1.507 -8.559 18.764 1.00 88.12 182 ALA A N 1
ATOM 1425 C CA . ALA A 1 182 ? -2.670 -8.283 19.600 1.00 88.12 182 ALA A CA 1
ATOM 1426 C C . ALA A 1 182 ? -2.857 -9.381 20.669 1.00 88.12 182 ALA A C 1
ATOM 1428 O O . ALA A 1 182 ? -2.959 -10.568 20.350 1.00 88.12 182 ALA A O 1
ATOM 1429 N N . THR A 1 183 ? -2.942 -8.975 21.931 1.00 88.88 183 THR A N 1
ATOM 1430 C CA . THR A 1 183 ? -3.233 -9.801 23.108 1.00 88.88 183 THR A CA 1
ATOM 1431 C C . THR A 1 183 ? -4.399 -9.197 23.887 1.00 88.88 183 THR A C 1
ATOM 1433 O O . THR A 1 183 ? -4.821 -8.075 23.618 1.00 88.88 183 THR A O 1
ATOM 1436 N N . ASP A 1 184 ? -4.944 -9.935 24.854 1.00 88.00 184 ASP A N 1
ATOM 1437 C CA . ASP A 1 184 ? -6.048 -9.438 25.686 1.00 88.00 184 ASP A CA 1
ATOM 1438 C C . ASP A 1 184 ? -5.642 -8.210 26.521 1.00 88.00 184 ASP A C 1
ATOM 1440 O O . ASP A 1 184 ? -6.490 -7.399 26.885 1.00 88.00 184 ASP A O 1
ATOM 1444 N N . GLU A 1 185 ? -4.347 -8.056 26.807 1.00 88.31 185 GLU A N 1
ATOM 1445 C CA . GLU A 1 185 ? -3.803 -6.970 27.620 1.00 88.31 185 GLU A CA 1
ATOM 1446 C C . GLU A 1 185 ? -3.548 -5.675 26.839 1.00 88.31 185 GLU A C 1
ATOM 1448 O O . GLU A 1 185 ? -3.645 -4.601 27.428 1.00 88.31 185 GLU A O 1
ATOM 1453 N N . ASN A 1 186 ? -3.216 -5.764 25.547 1.00 87.44 186 ASN A N 1
ATOM 1454 C CA . ASN A 1 186 ? -2.862 -4.608 24.711 1.00 87.44 186 ASN A CA 1
ATOM 1455 C C . ASN A 1 186 ? -3.944 -4.256 23.670 1.00 87.44 186 ASN A C 1
ATOM 1457 O O . ASN A 1 186 ? -3.774 -3.339 22.865 1.00 87.44 186 ASN A O 1
ATOM 1461 N N . PHE A 1 187 ? -5.067 -4.981 23.669 1.00 83.44 187 PHE A N 1
ATOM 1462 C CA . PHE A 1 187 ? -6.147 -4.771 22.715 1.00 83.44 187 PHE A CA 1
ATOM 1463 C C . PHE A 1 187 ? -6.692 -3.335 22.778 1.00 83.44 187 PHE A C 1
ATOM 1465 O O . PHE A 1 187 ? -7.106 -2.858 23.834 1.00 83.44 187 PHE A O 1
ATOM 1472 N N . GLY A 1 188 ? -6.724 -2.658 21.627 1.00 80.56 188 GLY A N 1
ATOM 1473 C CA . GLY A 1 188 ? -7.122 -1.250 21.510 1.00 80.56 188 GLY A CA 1
ATOM 1474 C C . GLY A 1 188 ? -5.957 -0.254 21.480 1.00 80.56 188 GLY A C 1
ATOM 1475 O O . GLY A 1 188 ? -6.185 0.927 21.232 1.00 80.56 188 GLY A O 1
ATOM 1476 N N . GLU A 1 189 ? -4.710 -0.699 21.671 1.00 88.69 189 GLU A N 1
ATOM 1477 C CA . GLU A 1 189 ? -3.538 0.143 21.407 1.00 88.69 189 GLU A CA 1
ATOM 1478 C C . GLU A 1 189 ? -3.430 0.506 19.916 1.00 88.69 189 GLU A C 1
ATOM 1480 O O . GLU A 1 189 ? -3.797 -0.302 19.064 1.00 88.69 189 GLU A O 1
ATOM 1485 N N . PRO A 1 190 ? -2.888 1.683 19.554 1.00 84.00 190 PRO A N 1
ATOM 1486 C CA . PRO A 1 190 ? -2.831 2.134 18.164 1.00 84.00 190 PRO A CA 1
ATOM 1487 C C . PRO A 1 190 ? -1.975 1.240 17.257 1.00 84.00 190 PRO A C 1
ATOM 1489 O O . PRO A 1 190 ? -2.384 0.909 16.142 1.00 84.00 190 PRO A O 1
ATOM 1492 N N . ARG A 1 191 ? -0.824 0.777 17.753 1.00 88.94 191 ARG A N 1
ATOM 1493 C CA . ARG A 1 191 ? 0.192 0.051 16.976 1.00 88.94 191 ARG A CA 1
ATOM 1494 C C . ARG A 1 191 ? 0.204 -1.439 17.326 1.00 88.94 191 ARG A C 1
ATOM 1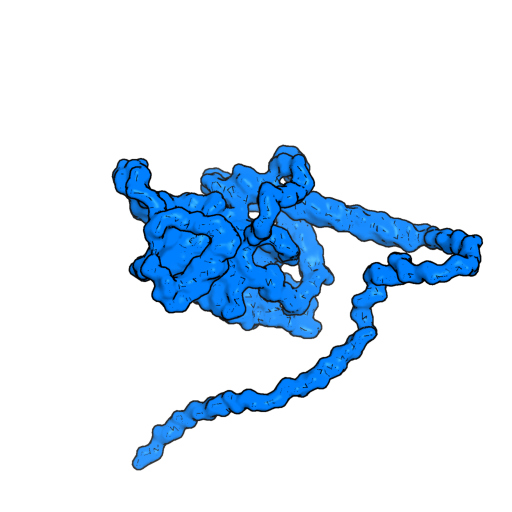496 O O . ARG A 1 191 ? 1.182 -1.926 17.875 1.00 88.94 191 ARG A O 1
ATOM 1503 N N . LEU A 1 192 ? -0.887 -2.150 17.032 1.00 88.19 192 LEU A N 1
ATOM 1504 C CA . LEU A 1 192 ? -0.931 -3.616 17.109 1.00 88.19 192 LEU A CA 1
ATOM 1505 C C . LEU A 1 192 ? -0.577 -4.254 15.770 1.00 88.19 192 LEU A C 1
ATOM 1507 O O . LEU A 1 192 ? -0.670 -3.631 14.715 1.00 88.19 192 LEU A O 1
ATOM 1511 N N . ASN A 1 193 ? -0.147 -5.509 15.854 1.00 88.88 193 ASN A N 1
ATOM 1512 C CA . ASN A 1 193 ? 0.274 -6.347 14.742 1.00 88.88 193 ASN A CA 1
ATOM 1513 C C . ASN A 1 193 ? 1.289 -5.660 13.819 1.00 88.88 193 ASN A C 1
ATOM 1515 O O . ASN A 1 193 ? 1.233 -5.805 12.598 1.00 88.88 193 ASN A O 1
ATOM 1519 N N . VAL A 1 194 ? 2.218 -4.915 14.428 1.00 91.12 194 VAL A N 1
ATOM 1520 C CA . VAL A 1 194 ? 3.312 -4.252 13.717 1.00 91.12 194 VAL A CA 1
ATOM 1521 C C . VAL A 1 194 ? 4.150 -5.308 13.009 1.00 91.12 194 VAL A C 1
ATOM 1523 O O . VAL A 1 194 ? 4.594 -6.283 13.619 1.00 91.12 194 VAL A O 1
ATOM 1526 N N . ILE A 1 195 ? 4.324 -5.092 11.716 1.00 90.62 195 ILE A N 1
ATOM 1527 C CA . ILE A 1 195 ? 5.130 -5.881 10.803 1.00 90.62 195 ILE A CA 1
ATOM 1528 C C . ILE A 1 195 ? 6.531 -5.281 10.844 1.00 90.62 195 ILE A C 1
ATOM 1530 O O . ILE A 1 195 ? 6.733 -4.180 10.345 1.00 90.62 195 ILE A O 1
ATOM 1534 N N . ASP A 1 196 ? 7.475 -5.996 11.439 1.00 92.69 196 ASP A N 1
ATOM 1535 C CA . ASP A 1 196 ? 8.899 -5.723 11.260 1.00 92.69 196 ASP A CA 1
ATOM 1536 C C . ASP A 1 196 ? 9.344 -6.380 9.958 1.00 92.69 196 ASP A C 1
ATOM 1538 O O . ASP A 1 196 ? 9.042 -7.555 9.706 1.00 92.69 196 ASP A O 1
ATOM 1542 N N . LEU A 1 197 ? 9.984 -5.591 9.110 1.00 92.69 197 LEU A N 1
ATOM 1543 C CA . LEU A 1 197 ? 10.185 -5.893 7.711 1.00 92.69 197 LEU A CA 1
ATOM 1544 C C . LEU A 1 197 ? 11.655 -5.808 7.336 1.00 92.69 197 LEU A C 1
ATOM 1546 O O . LEU A 1 197 ? 12.305 -4.813 7.626 1.00 92.69 197 LEU A O 1
ATOM 1550 N N . GLU A 1 198 ? 12.137 -6.797 6.584 1.00 94.75 198 GLU A N 1
ATOM 1551 C CA . GLU A 1 198 ? 13.453 -6.763 5.947 1.00 94.75 198 GLU A CA 1
ATOM 1552 C C . GLU A 1 198 ? 13.342 -7.140 4.467 1.00 94.75 198 GLU A C 1
ATOM 1554 O O . GLU A 1 198 ? 12.890 -8.235 4.112 1.00 94.75 198 GLU A O 1
ATOM 1559 N N . PHE A 1 199 ? 13.799 -6.249 3.588 1.00 93.81 199 PHE A N 1
ATOM 1560 C CA . PHE A 1 199 ? 13.891 -6.532 2.158 1.00 93.81 199 PHE A CA 1
ATOM 1561 C C . PHE A 1 199 ? 15.081 -7.444 1.845 1.00 93.81 199 PHE A C 1
ATOM 1563 O O . PHE A 1 199 ? 16.233 -7.070 2.056 1.00 93.81 199 PHE A O 1
ATOM 1570 N N . ASP A 1 200 ? 14.841 -8.623 1.272 1.00 93.38 200 ASP A N 1
ATOM 1571 C CA . ASP A 1 200 ? 15.887 -9.637 1.068 1.00 93.38 200 ASP A CA 1
ATOM 1572 C C . ASP A 1 200 ? 16.174 -9.956 -0.409 1.00 93.38 200 ASP A C 1
ATOM 1574 O O . ASP A 1 200 ? 17.280 -10.401 -0.747 1.00 93.38 200 ASP A O 1
ATOM 1578 N N . GLN A 1 201 ? 15.212 -9.711 -1.305 1.00 93.06 201 GLN A N 1
ATOM 1579 C CA . GLN A 1 201 ? 15.346 -9.972 -2.738 1.00 93.06 201 GLN A CA 1
ATOM 1580 C C . GLN A 1 201 ? 14.775 -8.836 -3.580 1.00 93.06 201 GLN A C 1
ATOM 1582 O O . GLN A 1 201 ? 13.650 -8.397 -3.370 1.00 93.06 201 GLN A O 1
ATOM 1587 N N . ASN A 1 202 ? 15.514 -8.444 -4.618 1.00 93.88 202 ASN A N 1
ATOM 1588 C CA . ASN A 1 202 ? 15.019 -7.567 -5.672 1.00 93.88 202 ASN A CA 1
ATOM 1589 C C . ASN A 1 202 ? 15.265 -8.220 -7.034 1.00 93.88 202 ASN A C 1
ATOM 1591 O O . ASN A 1 202 ? 16.400 -8.554 -7.383 1.00 93.88 202 ASN A O 1
ATOM 1595 N N . ARG A 1 203 ? 14.201 -8.447 -7.800 1.00 94.25 203 ARG A N 1
ATOM 1596 C CA . ARG A 1 203 ? 14.257 -9.145 -9.089 1.00 94.25 203 ARG A CA 1
ATOM 1597 C C . ARG A 1 203 ? 13.515 -8.358 -10.151 1.00 94.25 203 ARG A C 1
ATOM 1599 O O . ARG A 1 203 ? 12.485 -7.771 -9.864 1.00 94.25 203 ARG A O 1
ATOM 1606 N N . ILE A 1 204 ? 13.973 -8.412 -11.395 1.00 93.94 204 ILE A N 1
ATOM 1607 C CA . ILE A 1 204 ? 13.249 -7.861 -12.547 1.00 93.94 204 ILE A CA 1
ATOM 1608 C C . ILE A 1 204 ? 12.935 -8.944 -13.569 1.00 93.94 204 ILE A C 1
ATOM 1610 O O . ILE A 1 204 ? 13.632 -9.960 -13.682 1.00 93.94 204 ILE A O 1
ATOM 1614 N N . ARG A 1 205 ? 11.900 -8.700 -14.365 1.00 93.88 205 ARG A N 1
ATOM 1615 C CA . ARG A 1 205 ? 11.550 -9.515 -15.523 1.00 93.88 205 ARG A CA 1
ATOM 1616 C C . ARG A 1 205 ? 11.025 -8.633 -16.650 1.00 93.88 205 ARG A C 1
ATOM 1618 O O . ARG A 1 205 ? 10.265 -7.705 -16.415 1.00 93.88 205 ARG A O 1
ATOM 1625 N N . PHE A 1 206 ? 11.420 -8.946 -17.881 1.00 92.25 206 PHE A N 1
ATOM 1626 C CA . PHE A 1 206 ? 10.931 -8.250 -19.070 1.00 92.25 206 PHE A CA 1
ATOM 1627 C C . PHE A 1 206 ? 9.461 -8.561 -19.363 1.00 92.25 206 PHE A C 1
ATOM 1629 O O . PHE A 1 206 ? 9.017 -9.706 -19.227 1.00 92.25 206 PHE A O 1
ATOM 1636 N N . GLY A 1 207 ? 8.747 -7.539 -19.834 1.00 90.00 207 GLY A N 1
ATOM 1637 C CA . GLY A 1 207 ? 7.327 -7.585 -20.165 1.00 90.00 207 GLY A CA 1
ATOM 1638 C C . GLY A 1 207 ? 6.454 -6.882 -19.129 1.00 90.00 207 GLY A C 1
ATOM 1639 O O . GLY A 1 207 ? 6.938 -6.415 -18.100 1.00 90.00 207 GLY A O 1
ATOM 1640 N N . HIS A 1 208 ? 5.158 -6.834 -19.421 1.00 88.94 208 HIS A N 1
ATOM 1641 C CA . HIS A 1 208 ? 4.160 -6.194 -18.568 1.00 88.94 208 HIS A CA 1
ATOM 1642 C C . HIS A 1 208 ? 3.766 -7.068 -17.380 1.00 88.94 208 HIS A C 1
ATOM 1644 O O . HIS A 1 208 ? 3.855 -8.304 -17.441 1.00 88.94 208 HIS A O 1
ATOM 1650 N N . ILE A 1 209 ? 3.285 -6.420 -16.323 1.00 85.19 209 ILE A N 1
ATOM 1651 C CA . ILE A 1 209 ? 2.585 -7.100 -15.238 1.00 85.19 209 ILE A CA 1
ATOM 1652 C C . ILE A 1 209 ? 1.330 -7.760 -15.834 1.00 85.19 209 ILE A C 1
ATOM 1654 O O . ILE A 1 209 ? 0.552 -7.107 -16.534 1.00 85.19 209 ILE A O 1
ATOM 1658 N N . PRO A 1 210 ? 1.114 -9.071 -15.627 1.00 79.00 210 PRO A N 1
ATOM 1659 C CA . PRO A 1 210 ? -0.133 -9.687 -16.048 1.00 79.00 210 PRO A CA 1
ATOM 1660 C C . PRO A 1 210 ? -1.272 -9.156 -15.174 1.00 79.00 210 PRO A C 1
ATOM 1662 O O . PRO A 1 210 ? -1.043 -8.790 -14.028 1.00 79.00 210 PRO A O 1
ATOM 1665 N N . SER A 1 211 ? -2.510 -9.189 -15.671 1.00 74.00 211 SER A N 1
ATOM 1666 C CA . SER A 1 211 ? -3.688 -8.790 -14.882 1.00 74.00 211 SER A CA 1
ATOM 1667 C C . SER A 1 211 ? -3.659 -9.361 -13.458 1.00 74.00 211 SER A C 1
ATOM 1669 O O . SER A 1 211 ? -3.261 -10.517 -13.291 1.00 74.00 211 SER A O 1
ATOM 1671 N N . ASP A 1 212 ? -4.192 -8.628 -12.486 1.00 66.19 212 ASP A N 1
ATOM 1672 C CA . ASP A 1 212 ? -4.134 -8.897 -11.040 1.00 66.19 212 ASP A CA 1
ATOM 1673 C C . ASP A 1 212 ? -4.388 -10.361 -10.649 1.00 66.19 212 ASP A C 1
ATOM 1675 O O . ASP A 1 212 ? -3.696 -10.928 -9.804 1.00 66.19 212 ASP A O 1
ATOM 1679 N N . ARG A 1 213 ? -5.329 -11.027 -11.337 1.00 62.28 213 ARG A N 1
ATOM 1680 C CA . ARG A 1 213 ? -5.661 -12.454 -11.147 1.00 62.28 213 ARG A CA 1
ATOM 1681 C C . ARG A 1 213 ? -4.454 -13.390 -11.261 1.00 62.28 213 ARG A C 1
ATOM 1683 O O . ARG A 1 213 ? -4.424 -14.439 -10.627 1.00 62.28 213 ARG A O 1
ATOM 1690 N N . ALA A 1 214 ? -3.489 -13.042 -12.102 1.00 79.19 214 ALA A N 1
ATOM 1691 C CA . ALA A 1 214 ? -2.281 -13.815 -12.339 1.00 79.19 214 ALA A CA 1
ATOM 1692 C C . ALA A 1 214 ? -1.100 -13.331 -11.489 1.00 79.19 214 ALA A C 1
ATOM 1694 O O . ALA A 1 214 ? -0.051 -13.971 -11.528 1.00 79.19 214 ALA A O 1
ATOM 1695 N N . LEU A 1 215 ? -1.249 -12.242 -10.726 1.00 87.25 215 LEU A N 1
ATOM 1696 C CA . LEU A 1 215 ? -0.144 -11.629 -9.998 1.00 87.25 215 LEU A CA 1
ATOM 1697 C C . LEU A 1 215 ? 0.304 -12.483 -8.814 1.00 87.25 215 LEU A C 1
ATOM 1699 O O . LEU A 1 215 ? 1.492 -12.760 -8.695 1.00 87.25 215 LEU A O 1
ATOM 1703 N N . ARG A 1 216 ? -0.634 -12.992 -8.006 1.00 88.50 216 ARG A N 1
ATOM 1704 C CA . ARG A 1 216 ? -0.320 -13.939 -6.921 1.00 88.50 216 ARG A CA 1
ATOM 1705 C C . ARG A 1 216 ? 0.392 -15.183 -7.454 1.00 88.50 216 ARG A C 1
ATOM 1707 O O . ARG A 1 216 ? 1.472 -15.532 -6.998 1.00 88.50 216 ARG A O 1
ATOM 1714 N N .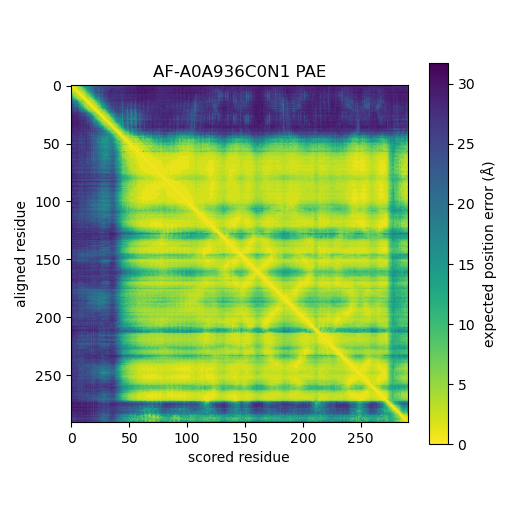 THR A 1 217 ? -0.152 -15.791 -8.510 1.00 88.88 217 THR A N 1
ATOM 1715 C CA . THR A 1 217 ? 0.480 -16.941 -9.176 1.00 88.88 217 THR A CA 1
ATOM 1716 C C . THR A 1 217 ? 1.846 -16.594 -9.769 1.00 88.88 217 THR A C 1
ATOM 1718 O O . THR A 1 217 ? 2.744 -17.433 -9.790 1.00 88.88 217 THR A O 1
ATOM 1721 N N . LEU A 1 218 ? 2.027 -15.381 -10.290 1.00 88.81 218 LEU A N 1
ATOM 1722 C CA . LEU A 1 218 ? 3.312 -14.923 -10.802 1.00 88.81 218 LEU A CA 1
ATOM 1723 C C . LEU A 1 218 ? 4.330 -14.779 -9.668 1.00 88.81 218 LEU A C 1
ATOM 1725 O O . LEU A 1 218 ? 5.435 -15.294 -9.813 1.00 88.81 218 LEU A O 1
ATOM 1729 N N . VAL A 1 219 ? 3.949 -14.154 -8.554 1.00 91.12 219 VAL A N 1
ATOM 1730 C CA . VAL A 1 219 ? 4.775 -14.034 -7.347 1.00 91.12 219 VAL A CA 1
ATOM 1731 C C . VAL A 1 219 ? 5.167 -15.414 -6.820 1.00 91.12 219 VAL A C 1
ATOM 1733 O O . VAL A 1 219 ? 6.357 -15.675 -6.666 1.00 91.12 219 VAL A O 1
ATOM 1736 N N . ASP A 1 220 ? 4.220 -16.349 -6.698 1.00 90.44 220 ASP A N 1
ATOM 1737 C CA . ASP A 1 220 ? 4.502 -17.739 -6.306 1.00 90.44 220 ASP A CA 1
ATOM 1738 C C . ASP A 1 220 ? 5.528 -18.407 -7.230 1.00 90.44 220 ASP A C 1
ATOM 1740 O O . ASP A 1 220 ? 6.406 -19.159 -6.798 1.00 90.44 220 ASP A O 1
ATOM 1744 N N . ARG A 1 221 ? 5.420 -18.159 -8.540 1.00 91.00 221 ARG A N 1
ATOM 1745 C CA . ARG A 1 221 ? 6.363 -18.698 -9.524 1.00 91.00 221 ARG A CA 1
ATOM 1746 C C . ARG A 1 221 ? 7.728 -18.028 -9.432 1.00 91.00 221 ARG A C 1
ATOM 1748 O O . ARG A 1 221 ? 8.716 -18.707 -9.691 1.00 91.00 221 ARG A O 1
ATOM 1755 N N . VAL A 1 222 ? 7.803 -16.740 -9.107 1.00 90.25 222 VAL A N 1
ATOM 1756 C CA . VAL A 1 222 ? 9.073 -16.031 -8.889 1.00 90.25 222 VAL A CA 1
ATOM 1757 C C . VAL A 1 222 ? 9.761 -16.563 -7.637 1.00 90.25 222 VAL A C 1
ATOM 1759 O O . VAL A 1 222 ? 10.929 -16.938 -7.721 1.00 90.25 222 VAL A O 1
ATOM 1762 N N . GLU A 1 223 ? 9.031 -16.688 -6.527 1.00 89.88 223 GLU A N 1
ATOM 1763 C CA . GLU A 1 223 ? 9.535 -17.232 -5.259 1.00 89.88 223 GLU A CA 1
ATOM 1764 C C . GLU A 1 223 ? 10.098 -18.648 -5.444 1.00 89.88 223 GLU A C 1
ATOM 1766 O O . GLU A 1 223 ? 11.196 -18.969 -4.994 1.00 89.88 223 GLU A O 1
ATOM 1771 N N . ARG A 1 224 ? 9.399 -19.494 -6.211 1.00 90.44 224 ARG A N 1
ATOM 1772 C CA . ARG A 1 224 ? 9.841 -20.863 -6.533 1.00 90.44 224 ARG A CA 1
ATOM 1773 C C . ARG A 1 224 ? 10.861 -20.947 -7.672 1.00 90.44 224 ARG A C 1
ATOM 1775 O O . ARG A 1 224 ? 11.159 -22.051 -8.122 1.00 90.44 224 ARG A O 1
ATOM 1782 N N . GLN A 1 225 ? 11.342 -19.816 -8.192 1.00 88.06 225 GLN A N 1
ATOM 1783 C CA . GLN A 1 225 ? 12.245 -19.740 -9.352 1.00 88.06 225 GLN A CA 1
ATOM 1784 C C . GLN A 1 225 ? 11.715 -20.473 -10.607 1.00 88.06 225 GLN A C 1
ATOM 1786 O O . GLN A 1 225 ? 12.468 -20.896 -11.480 1.00 88.06 225 GLN A O 1
ATOM 1791 N N . ALA A 1 226 ? 10.393 -20.604 -10.725 1.00 90.62 226 ALA A N 1
ATOM 1792 C CA . ALA A 1 226 ? 9.687 -21.258 -11.827 1.00 90.62 226 ALA A CA 1
ATOM 1793 C C . ALA A 1 226 ? 9.448 -20.329 -13.037 1.00 90.62 226 ALA A C 1
ATOM 1795 O O . ALA A 1 226 ? 8.798 -20.715 -14.018 1.00 90.62 226 ALA A O 1
ATOM 1796 N N . VAL A 1 227 ? 9.925 -19.086 -12.965 1.00 87.75 227 VAL A N 1
ATOM 1797 C CA . VAL A 1 227 ? 10.005 -18.134 -14.079 1.00 87.75 227 VAL A CA 1
ATOM 1798 C C . VAL A 1 227 ? 11.369 -17.459 -14.080 1.00 87.75 227 VAL A C 1
ATOM 1800 O O . VAL A 1 227 ? 11.916 -17.140 -13.025 1.00 87.75 227 VAL A O 1
ATOM 1803 N N . ALA A 1 228 ? 11.903 -17.213 -15.276 1.00 89.56 228 ALA A N 1
ATOM 1804 C CA . ALA A 1 228 ? 13.146 -16.472 -15.427 1.00 89.56 228 ALA A CA 1
ATOM 1805 C C . ALA A 1 228 ? 12.966 -15.034 -14.917 1.00 89.56 228 ALA A C 1
ATOM 1807 O O . ALA A 1 228 ? 12.099 -14.296 -15.392 1.00 89.56 228 ALA A O 1
ATOM 1808 N N . SER A 1 229 ? 13.797 -14.661 -13.951 1.00 92.81 229 SER A N 1
ATOM 1809 C CA . SER A 1 229 ? 13.929 -13.314 -13.403 1.00 92.81 229 SER A CA 1
ATOM 1810 C C . SER A 1 229 ? 15.405 -13.045 -13.126 1.00 92.81 229 SER A C 1
ATOM 1812 O O . SER A 1 229 ? 16.181 -13.979 -12.910 1.00 92.81 229 SER A O 1
ATOM 1814 N N . ILE A 1 230 ? 15.798 -11.779 -13.173 1.00 93.19 230 ILE A N 1
ATOM 1815 C CA . ILE A 1 230 ? 17.178 -11.342 -12.964 1.00 93.19 230 ILE A CA 1
ATOM 1816 C C . ILE A 1 230 ? 17.232 -10.660 -11.603 1.00 93.19 230 ILE A C 1
ATOM 1818 O O . ILE A 1 230 ? 16.480 -9.718 -11.373 1.00 93.19 230 ILE A O 1
ATOM 1822 N N . GLU A 1 231 ? 18.095 -11.135 -10.707 1.00 92.94 231 GLU A N 1
ATOM 1823 C CA . GLU A 1 231 ? 18.379 -10.418 -9.462 1.00 92.94 231 GLU A CA 1
ATOM 1824 C C . GLU A 1 231 ? 19.130 -9.128 -9.792 1.00 92.94 231 GLU A C 1
ATOM 1826 O O . GLU A 1 231 ? 20.088 -9.133 -10.568 1.00 92.94 231 GLU A O 1
ATOM 1831 N N . VAL A 1 232 ? 18.667 -8.020 -9.230 1.00 90.06 232 VAL A N 1
ATOM 1832 C CA . VAL A 1 232 ? 19.246 -6.695 -9.450 1.00 90.06 232 VAL A CA 1
ATOM 1833 C C . VAL A 1 232 ? 19.564 -6.040 -8.113 1.00 90.06 232 VAL A C 1
ATOM 1835 O O . VAL A 1 232 ? 18.922 -6.356 -7.109 1.00 90.06 232 VAL A O 1
ATOM 1838 N N . PRO A 1 233 ? 20.529 -5.105 -8.076 1.00 87.06 233 PRO A N 1
ATOM 1839 C CA . PRO A 1 233 ? 20.720 -4.261 -6.909 1.00 87.06 233 PRO A CA 1
ATOM 1840 C C . PRO A 1 233 ? 19.399 -3.598 -6.503 1.00 87.06 233 PRO A C 1
ATOM 1842 O O . PRO A 1 233 ? 18.579 -3.225 -7.342 1.00 87.06 233 PRO A O 1
ATOM 1845 N N . GLY A 1 234 ? 19.173 -3.476 -5.206 1.00 80.12 234 GLY A N 1
ATOM 1846 C CA . GLY A 1 234 ? 17.939 -2.942 -4.651 1.00 80.12 234 GLY A CA 1
ATOM 1847 C C . GLY A 1 234 ? 18.115 -2.611 -3.179 1.00 80.12 234 GLY A C 1
ATOM 1848 O O . GLY A 1 234 ? 19.235 -2.726 -2.675 1.00 80.12 234 GLY A O 1
ATOM 1849 N N . PRO A 1 235 ? 17.029 -2.242 -2.488 1.00 83.31 235 PRO A N 1
ATOM 1850 C CA . PRO A 1 235 ? 17.043 -1.926 -1.062 1.00 83.31 235 PRO A CA 1
ATOM 1851 C C . PRO A 1 235 ? 17.221 -3.182 -0.186 1.00 83.31 235 PRO A C 1
ATOM 1853 O O . PRO A 1 235 ? 16.494 -3.390 0.772 1.00 83.31 235 PRO A O 1
ATOM 1856 N N . LYS A 1 236 ? 18.166 -4.067 -0.520 1.00 84.88 236 LYS A N 1
ATOM 1857 C CA . LYS A 1 236 ? 18.420 -5.294 0.236 1.00 84.88 236 LYS A CA 1
ATOM 1858 C C . LYS A 1 236 ? 19.026 -4.954 1.598 1.00 84.88 236 LYS A C 1
ATOM 1860 O O . LYS A 1 236 ? 20.037 -4.258 1.655 1.00 84.88 236 LYS A O 1
ATOM 1865 N N . GLY A 1 237 ? 18.433 -5.489 2.659 1.00 87.25 237 GLY A N 1
ATOM 1866 C CA . GLY A 1 237 ? 18.799 -5.224 4.047 1.00 87.25 237 GLY A CA 1
ATOM 1867 C C . GLY A 1 237 ? 18.233 -3.917 4.601 1.00 87.25 237 GLY A C 1
ATOM 1868 O O . GLY A 1 237 ? 18.574 -3.566 5.726 1.00 87.25 237 GLY A O 1
ATOM 1869 N N . ILE A 1 238 ? 17.398 -3.192 3.842 1.00 88.38 238 ILE A N 1
ATOM 1870 C CA . ILE A 1 238 ? 16.614 -2.096 4.419 1.00 88.38 238 ILE A CA 1
ATOM 1871 C C . ILE A 1 238 ? 15.552 -2.709 5.329 1.00 88.38 238 ILE A C 1
ATOM 1873 O O . ILE A 1 238 ? 14.823 -3.616 4.907 1.00 88.38 238 ILE A O 1
ATOM 1877 N N . THR A 1 239 ? 15.496 -2.201 6.559 1.00 92.62 239 THR A N 1
ATOM 1878 C CA . THR A 1 239 ? 14.545 -2.615 7.584 1.00 92.62 239 THR A CA 1
ATOM 1879 C C . THR A 1 239 ? 13.593 -1.490 7.962 1.00 92.62 239 THR A C 1
ATOM 1881 O O . THR A 1 239 ? 13.904 -0.303 7.806 1.00 92.62 239 THR A O 1
ATOM 1884 N N . GLY A 1 240 ? 12.414 -1.857 8.448 1.00 93.19 240 GLY A N 1
ATOM 1885 C CA . GLY A 1 240 ? 11.417 -0.898 8.900 1.00 93.19 240 GLY A CA 1
ATOM 1886 C C . GLY A 1 240 ? 10.209 -1.564 9.535 1.00 93.19 240 GLY A C 1
ATOM 1887 O O . GLY A 1 240 ? 10.055 -2.783 9.506 1.00 93.19 240 GLY A O 1
ATOM 1888 N N . GLU A 1 241 ? 9.327 -0.742 10.084 1.00 94.25 241 GLU A N 1
ATOM 1889 C CA . GLU A 1 241 ? 8.066 -1.185 10.669 1.00 94.25 241 GLU A CA 1
ATOM 1890 C C . GLU A 1 241 ? 6.900 -0.740 9.786 1.00 94.25 241 GLU A C 1
ATOM 1892 O O . GLU A 1 241 ? 6.884 0.389 9.302 1.00 94.25 241 GLU A O 1
ATOM 1897 N N . LEU A 1 242 ? 5.891 -1.595 9.628 1.00 93.50 242 LEU A N 1
ATOM 1898 C CA . LEU A 1 242 ? 4.638 -1.299 8.937 1.00 93.50 242 LEU A CA 1
ATOM 1899 C C . LEU A 1 242 ? 3.452 -1.702 9.822 1.00 93.50 242 LEU A C 1
ATOM 1901 O O . LEU A 1 242 ? 3.450 -2.771 10.430 1.00 93.50 242 LEU A O 1
ATOM 1905 N N . TRP A 1 243 ? 2.405 -0.886 9.890 1.00 94.12 243 TRP A N 1
ATOM 1906 C CA . TRP A 1 243 ? 1.168 -1.228 10.601 1.00 94.12 243 TRP A CA 1
ATOM 1907 C C . TRP A 1 243 ? -0.054 -0.679 9.871 1.00 94.12 243 TRP A C 1
ATOM 1909 O O . TRP A 1 243 ? 0.048 0.241 9.062 1.00 94.12 243 TRP A O 1
ATOM 1919 N N . ASN A 1 244 ? -1.230 -1.252 10.135 1.00 95.19 244 ASN A N 1
ATOM 1920 C CA . ASN A 1 244 ? -2.469 -0.755 9.541 1.00 95.19 244 ASN A CA 1
ATOM 1921 C C . ASN A 1 244 ? -3.064 0.346 10.427 1.00 95.19 244 ASN A C 1
ATOM 1923 O O . ASN A 1 244 ? -3.325 0.122 11.612 1.00 95.19 244 ASN A O 1
ATOM 1927 N N . LEU A 1 245 ? -3.322 1.508 9.830 1.00 96.00 245 LEU A N 1
ATOM 1928 C CA . LEU A 1 245 ? -4.183 2.538 10.410 1.00 96.00 245 LEU A CA 1
ATOM 1929 C C . LEU A 1 245 ? -5.655 2.148 10.233 1.00 96.00 245 LEU A C 1
ATOM 1931 O O . LEU A 1 245 ? -6.453 2.303 11.149 1.00 96.00 245 LEU A O 1
ATOM 1935 N N . TYR A 1 246 ? -5.991 1.576 9.076 1.00 96.12 246 TYR A N 1
ATOM 1936 C CA . TYR A 1 246 ? -7.326 1.087 8.745 1.00 96.12 246 TYR A CA 1
ATOM 1937 C C . TYR A 1 246 ? -7.234 -0.092 7.775 1.00 96.12 246 TYR A C 1
ATOM 1939 O O . TYR A 1 246 ? -6.396 -0.086 6.869 1.00 96.12 246 TYR A O 1
ATOM 1947 N N . ILE A 1 247 ? -8.102 -1.094 7.921 1.00 95.44 247 ILE A N 1
ATOM 1948 C CA . ILE A 1 247 ? -8.257 -2.148 6.913 1.00 95.44 247 ILE A CA 1
ATOM 1949 C C . ILE A 1 247 ? -9.663 -2.753 6.923 1.00 95.44 247 ILE A C 1
ATOM 1951 O O . ILE A 1 247 ? -10.186 -3.132 7.973 1.00 95.44 247 ILE A O 1
ATOM 1955 N N . ASP A 1 248 ? -10.237 -2.906 5.733 1.00 93.50 248 ASP A N 1
ATOM 1956 C CA . ASP A 1 248 ? -11.459 -3.667 5.489 1.00 93.50 248 ASP A CA 1
ATOM 1957 C C . ASP A 1 248 ? -11.295 -4.636 4.293 1.00 93.50 248 ASP A C 1
ATOM 1959 O O . ASP A 1 248 ? -10.191 -5.094 3.976 1.00 93.50 248 ASP A O 1
ATOM 1963 N N . ALA A 1 249 ? -12.404 -5.043 3.670 1.00 91.38 249 ALA A N 1
ATOM 1964 C CA . ALA A 1 249 ? -12.382 -5.948 2.525 1.00 91.38 249 ALA A CA 1
ATOM 1965 C C . ALA A 1 249 ? -11.726 -5.338 1.269 1.00 91.38 249 ALA A C 1
ATOM 1967 O O . ALA A 1 249 ? -11.107 -6.087 0.503 1.00 91.38 249 ALA A O 1
ATOM 1968 N N . ASP A 1 250 ? -11.833 -4.019 1.093 1.00 93.00 250 ASP A N 1
ATOM 1969 C CA . ASP A 1 250 ? -11.549 -3.279 -0.135 1.00 93.00 250 ASP A CA 1
ATOM 1970 C C . ASP A 1 250 ? -10.488 -2.182 0.024 1.00 93.00 250 ASP A C 1
ATOM 1972 O O . ASP A 1 250 ? -9.796 -1.891 -0.948 1.00 93.00 250 ASP A O 1
ATOM 1976 N N . LEU A 1 251 ? -10.326 -1.587 1.203 1.00 96.50 251 LEU A N 1
ATOM 1977 C CA . LEU A 1 251 ? -9.398 -0.495 1.490 1.00 96.50 251 LEU A CA 1
ATOM 1978 C C . LEU A 1 251 ? -8.422 -0.900 2.597 1.00 96.50 251 LEU A C 1
ATOM 1980 O O . LEU A 1 251 ? -8.801 -1.453 3.630 1.00 96.50 251 LEU A O 1
ATOM 1984 N N . ARG A 1 252 ? -7.147 -0.578 2.391 1.00 96.69 252 ARG A N 1
ATOM 1985 C CA . ARG A 1 252 ? -6.083 -0.686 3.384 1.00 96.69 252 ARG A CA 1
ATOM 1986 C C . ARG A 1 252 ? -5.322 0.628 3.434 1.00 96.69 252 ARG A C 1
ATOM 1988 O O . ARG A 1 252 ? -4.821 1.097 2.418 1.00 96.69 252 ARG A O 1
ATOM 1995 N N . ILE A 1 253 ? -5.210 1.180 4.631 1.00 97.81 253 ILE A N 1
ATOM 1996 C CA . ILE A 1 253 ? -4.405 2.355 4.942 1.00 97.81 253 ILE A CA 1
ATOM 1997 C C . ILE A 1 253 ? -3.316 1.877 5.890 1.00 97.81 253 ILE A C 1
ATOM 1999 O O . ILE A 1 253 ? -3.604 1.450 7.013 1.00 97.81 253 ILE A O 1
ATOM 2003 N N . ALA A 1 254 ? -2.074 1.897 5.427 1.00 96.44 254 ALA A N 1
ATOM 2004 C CA . ALA A 1 254 ? -0.927 1.474 6.213 1.00 96.44 254 ALA A CA 1
ATOM 2005 C C . ALA A 1 254 ? 0.012 2.651 6.456 1.00 96.44 254 ALA A C 1
ATOM 2007 O O . ALA A 1 254 ? 0.145 3.521 5.603 1.00 96.44 254 ALA A O 1
ATOM 2008 N N . ALA A 1 255 ? 0.665 2.649 7.609 1.00 96.00 255 ALA A N 1
ATOM 2009 C CA . ALA A 1 255 ? 1.757 3.555 7.912 1.00 96.00 255 ALA A CA 1
ATOM 2010 C C . ALA A 1 255 ? 3.051 2.758 8.057 1.00 96.00 255 ALA A C 1
ATOM 2012 O O . ALA A 1 255 ? 3.022 1.6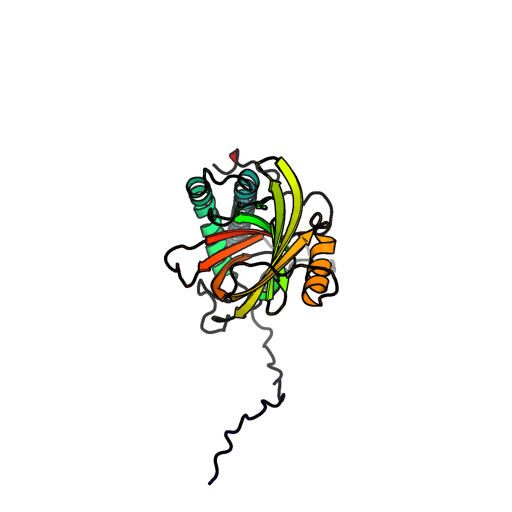27 8.556 1.00 96.00 255 ALA A O 1
ATOM 2013 N N . GLY A 1 256 ? 4.159 3.337 7.604 1.00 94.00 256 GLY A N 1
ATOM 2014 C CA . GLY A 1 256 ? 5.483 2.736 7.677 1.00 94.00 256 GLY A CA 1
ATOM 2015 C C . GLY A 1 256 ? 6.535 3.708 8.194 1.00 94.00 256 GLY A C 1
ATOM 2016 O O . GLY A 1 256 ? 6.389 4.915 8.045 1.00 94.00 256 GLY A O 1
ATOM 2017 N N . VAL A 1 257 ? 7.581 3.178 8.820 1.00 93.38 257 VAL A N 1
ATOM 2018 C CA . VAL A 1 257 ? 8.795 3.927 9.179 1.00 93.38 257 VAL A CA 1
ATOM 2019 C C . VAL A 1 257 ? 10.010 3.082 8.837 1.00 93.38 257 VAL A C 1
ATOM 2021 O O . VAL A 1 257 ? 10.060 1.896 9.170 1.00 93.38 257 VAL A O 1
ATOM 2024 N N . GLN A 1 258 ? 11.003 3.689 8.198 1.00 90.25 258 GLN A N 1
ATOM 2025 C CA . GLN A 1 258 ? 12.285 3.040 7.941 1.00 90.25 258 GLN A CA 1
ATOM 2026 C C . GLN A 1 258 ? 13.197 3.170 9.168 1.00 90.25 258 GLN A C 1
ATOM 2028 O O . GLN A 1 258 ? 13.199 4.195 9.855 1.00 90.25 258 GLN A O 1
ATOM 2033 N N . ASP A 1 259 ? 13.993 2.145 9.467 1.00 88.44 259 ASP A N 1
ATOM 2034 C CA . ASP A 1 259 ? 14.807 2.130 10.688 1.00 88.44 259 ASP A CA 1
ATOM 2035 C C . ASP A 1 259 ? 15.903 3.203 10.728 1.00 88.44 259 ASP A C 1
ATOM 2037 O O . ASP A 1 259 ? 16.251 3.705 11.801 1.00 88.44 259 ASP A O 1
ATOM 2041 N N . ASP A 1 260 ? 16.446 3.558 9.568 1.00 85.19 260 ASP A N 1
ATOM 2042 C CA . ASP A 1 260 ? 17.437 4.621 9.392 1.00 85.19 260 ASP A CA 1
ATOM 2043 C C . ASP A 1 260 ? 16.805 6.022 9.303 1.00 85.19 260 ASP A C 1
ATOM 2045 O O . ASP A 1 260 ? 17.525 7.017 9.406 1.00 85.19 260 ASP A O 1
ATOM 2049 N N . ASN A 1 261 ? 15.474 6.107 9.197 1.00 84.31 261 ASN A N 1
ATOM 2050 C CA . ASN A 1 261 ? 14.723 7.355 9.122 1.00 84.31 261 ASN A CA 1
ATOM 2051 C C . ASN A 1 261 ? 13.434 7.329 9.965 1.00 84.31 261 ASN A C 1
ATOM 2053 O O . ASN A 1 261 ? 12.349 7.671 9.503 1.00 84.31 261 ASN A O 1
ATOM 2057 N N . LYS A 1 262 ? 13.552 6.992 11.255 1.00 83.12 262 LYS A N 1
ATOM 2058 C CA . LYS A 1 262 ? 12.400 6.899 12.182 1.00 83.12 262 LYS A CA 1
ATOM 2059 C C . LYS A 1 262 ? 11.617 8.205 12.383 1.00 83.12 262 LYS A C 1
ATOM 2061 O O . LYS A 1 262 ? 10.587 8.195 13.049 1.00 83.12 262 LYS A O 1
ATOM 2066 N N . GLY A 1 263 ? 12.139 9.332 11.895 1.00 85.25 263 GLY A N 1
ATOM 2067 C CA . GLY A 1 263 ? 11.483 10.638 11.969 1.00 85.25 263 GLY A CA 1
ATOM 2068 C C . GLY A 1 263 ? 10.470 10.886 10.852 1.00 85.25 263 GLY A C 1
ATOM 2069 O O . GLY A 1 263 ? 9.694 11.833 10.965 1.00 85.25 263 GLY A O 1
ATOM 2070 N N . VAL A 1 264 ? 10.471 10.060 9.803 1.00 87.12 264 VAL A N 1
ATOM 2071 C CA . VAL A 1 264 ? 9.553 10.165 8.669 1.00 87.12 264 VAL A CA 1
ATOM 2072 C C . VAL A 1 264 ? 8.640 8.949 8.680 1.00 87.12 264 VAL A C 1
ATOM 2074 O O . VAL A 1 264 ? 9.099 7.810 8.658 1.00 87.12 264 VAL A O 1
ATOM 2077 N N . GLN A 1 265 ? 7.340 9.216 8.782 1.00 92.94 265 GLN A N 1
ATOM 2078 C CA . GLN A 1 265 ? 6.307 8.205 8.630 1.00 92.94 265 GLN A CA 1
ATOM 2079 C C . GLN A 1 265 ? 5.748 8.306 7.219 1.00 92.94 265 GLN A C 1
ATOM 2081 O O . GLN A 1 265 ? 5.256 9.372 6.840 1.00 92.94 265 GLN A O 1
ATOM 2086 N N . ASP A 1 266 ? 5.746 7.190 6.508 1.00 94.56 266 ASP A N 1
ATOM 2087 C CA . ASP A 1 266 ? 5.105 7.053 5.207 1.00 94.56 266 ASP A CA 1
ATOM 2088 C C . ASP A 1 266 ? 3.666 6.561 5.390 1.00 94.56 266 ASP A C 1
ATOM 2090 O O . ASP A 1 266 ? 3.363 5.790 6.306 1.00 94.56 266 ASP A O 1
ATOM 2094 N N . LEU A 1 267 ? 2.772 6.989 4.512 1.00 97.19 267 LEU A N 1
ATOM 2095 C CA . LEU A 1 267 ? 1.377 6.607 4.397 1.00 97.19 267 LEU A CA 1
ATOM 2096 C C . LEU A 1 267 ? 1.161 5.897 3.060 1.00 97.19 267 LEU A C 1
ATOM 2098 O O . LEU A 1 267 ? 1.464 6.423 1.995 1.00 97.19 267 LEU A O 1
ATOM 2102 N N . TYR A 1 268 ? 0.551 4.719 3.111 1.00 97.44 268 TYR A N 1
ATOM 2103 C CA . TYR A 1 268 ? 0.223 3.907 1.946 1.00 97.44 268 TYR A CA 1
ATOM 2104 C C . TYR A 1 268 ? -1.289 3.701 1.880 1.00 97.44 268 TYR A C 1
ATOM 2106 O O . TYR A 1 268 ? -1.880 3.100 2.782 1.00 97.44 268 TYR A O 1
ATOM 2114 N N . ILE A 1 269 ? -1.911 4.155 0.792 1.00 98.12 269 ILE A N 1
ATOM 2115 C CA . ILE A 1 269 ? -3.329 3.932 0.498 1.00 98.12 269 ILE A CA 1
ATOM 2116 C C . ILE A 1 269 ? -3.428 2.845 -0.560 1.00 98.12 269 ILE A C 1
ATOM 2118 O O . ILE A 1 269 ? -2.987 3.025 -1.697 1.00 98.12 269 ILE A O 1
ATOM 2122 N N . LEU A 1 270 ? -4.013 1.707 -0.199 1.00 97.31 270 LEU A N 1
ATOM 2123 C CA . LEU A 1 270 ? -4.131 0.558 -1.081 1.00 97.31 270 LEU A CA 1
ATOM 2124 C C . LEU A 1 270 ? -5.570 0.084 -1.197 1.00 97.31 270 LEU A C 1
ATOM 2126 O O . LEU A 1 270 ? -6.319 0.041 -0.224 1.00 97.31 270 LEU A O 1
ATOM 2130 N N . ARG A 1 271 ? -5.927 -0.372 -2.392 1.00 95.44 271 ARG A N 1
ATOM 2131 C CA . ARG A 1 271 ? -7.217 -0.983 -2.683 1.00 95.44 271 ARG A CA 1
ATOM 2132 C C . ARG A 1 271 ? -7.053 -2.462 -2.961 1.00 95.44 271 ARG A C 1
ATOM 2134 O O . ARG A 1 271 ? -6.095 -2.874 -3.611 1.00 95.44 271 ARG A O 1
ATOM 2141 N N . ARG A 1 272 ? -7.983 -3.288 -2.497 1.00 92.75 272 ARG A N 1
ATOM 2142 C CA . ARG A 1 272 ? -7.985 -4.714 -2.807 1.00 92.75 272 ARG A CA 1
ATOM 2143 C C . ARG A 1 272 ? -8.068 -4.886 -4.320 1.00 92.75 272 ARG A C 1
ATOM 2145 O O . ARG A 1 272 ? -8.970 -4.358 -4.969 1.00 92.75 272 ARG A O 1
ATOM 2152 N N . ALA A 1 273 ? -7.148 -5.664 -4.877 1.00 87.94 273 ALA A N 1
ATOM 2153 C CA . ALA A 1 273 ? -7.210 -6.052 -6.276 1.00 87.94 273 ALA A CA 1
ATOM 2154 C C . ALA A 1 273 ? -8.293 -7.136 -6.431 1.00 87.94 273 ALA A C 1
ATOM 2156 O O . ALA A 1 273 ? -8.025 -8.333 -6.290 1.00 87.94 273 ALA A O 1
ATOM 2157 N N . THR A 1 274 ? -9.556 -6.728 -6.596 1.00 69.19 274 THR A N 1
ATOM 2158 C CA . THR A 1 274 ? -10.683 -7.664 -6.696 1.00 69.19 274 THR A CA 1
ATOM 2159 C C . THR A 1 274 ? -10.898 -8.179 -8.118 1.00 69.19 274 THR A C 1
ATOM 2161 O O . THR A 1 274 ? -10.474 -7.626 -9.128 1.00 69.19 274 THR A O 1
ATOM 2164 N N . TRP A 1 275 ? -11.534 -9.345 -8.174 1.00 55.44 275 TRP A N 1
ATOM 2165 C CA . TRP A 1 275 ? -11.498 -10.280 -9.289 1.00 55.44 275 TRP A CA 1
ATOM 2166 C C . TRP A 1 275 ? -12.383 -9.922 -10.496 1.00 55.44 275 TRP A C 1
ATOM 2168 O O . TRP A 1 275 ? -12.161 -10.529 -11.541 1.00 55.44 275 TRP A O 1
ATOM 2178 N N . ALA A 1 276 ? -13.351 -9.000 -10.460 1.00 35.09 276 ALA A N 1
ATOM 2179 C CA . ALA A 1 276 ? -14.366 -8.917 -11.524 1.00 35.09 276 ALA A CA 1
ATOM 2180 C C . ALA A 1 276 ? -14.787 -7.491 -11.926 1.00 35.09 276 ALA A C 1
ATOM 2182 O O . ALA A 1 276 ? -15.496 -6.826 -11.184 1.00 35.09 276 ALA A O 1
ATOM 2183 N N . GLY A 1 277 ? -14.465 -7.103 -13.167 1.00 38.16 277 GLY A N 1
ATOM 2184 C CA . GLY A 1 277 ? -15.040 -5.923 -13.826 1.00 38.16 277 GLY A CA 1
ATOM 2185 C C . GLY A 1 277 ? -14.490 -4.585 -13.321 1.00 38.16 277 GLY A C 1
ATOM 2186 O O . GLY A 1 277 ? -13.591 -4.587 -12.482 1.00 38.16 277 GLY A O 1
ATOM 2187 N N . PRO A 1 278 ? -14.979 -3.442 -13.854 1.00 40.03 278 PRO A N 1
ATOM 2188 C CA . PRO A 1 278 ? -14.728 -2.154 -13.218 1.00 40.03 278 PRO A CA 1
ATOM 2189 C C . PRO A 1 278 ? -15.088 -2.303 -11.744 1.00 40.03 278 PRO A C 1
ATOM 2191 O O . PRO A 1 278 ? -16.164 -2.815 -11.425 1.00 40.03 278 PRO A O 1
ATOM 2194 N N . LEU A 1 279 ? -14.140 -1.944 -10.878 1.00 48.88 279 LEU A N 1
ATOM 2195 C CA . LEU A 1 279 ? -14.309 -1.984 -9.433 1.00 48.88 279 LEU A CA 1
ATOM 2196 C C . LEU A 1 279 ? -15.681 -1.389 -9.117 1.00 48.88 279 LEU A C 1
ATOM 2198 O O . LEU A 1 279 ? -15.996 -0.325 -9.656 1.00 48.88 279 LEU A O 1
ATOM 2202 N N . ALA A 1 280 ? -16.500 -2.067 -8.301 1.00 42.69 280 ALA A N 1
ATOM 2203 C CA . ALA A 1 280 ? -17.714 -1.435 -7.799 1.00 42.69 280 ALA A CA 1
ATOM 2204 C C . ALA A 1 280 ? -17.271 -0.076 -7.239 1.00 42.69 280 ALA A C 1
ATOM 2206 O O . ALA A 1 280 ? -16.356 -0.052 -6.402 1.00 42.69 280 ALA A O 1
ATOM 2207 N N . PRO A 1 281 ? -17.761 1.047 -7.787 1.00 50.28 281 PRO A N 1
ATOM 2208 C CA . PRO A 1 281 ? -17.320 2.334 -7.304 1.00 50.28 281 PRO A CA 1
ATOM 2209 C C . PRO A 1 281 ? -17.666 2.363 -5.815 1.00 50.28 281 PRO A C 1
ATOM 2211 O O . PRO A 1 281 ? -18.815 2.114 -5.445 1.00 50.28 281 PRO A O 1
ATOM 2214 N N . TYR A 1 282 ? -16.678 2.673 -4.965 1.00 53.88 282 TYR A N 1
ATOM 2215 C CA . TYR A 1 282 ? -17.018 3.463 -3.785 1.00 53.88 282 TYR A CA 1
ATOM 2216 C C . TYR A 1 282 ? -17.840 4.610 -4.356 1.00 53.88 282 TYR A C 1
ATOM 2218 O O . TYR A 1 282 ? -17.369 5.205 -5.325 1.00 53.88 282 TYR A O 1
ATOM 2226 N N . SER A 1 283 ? -19.095 4.750 -3.906 1.00 53.94 283 SER A N 1
ATOM 2227 C CA . SER A 1 283 ? -20.129 5.661 -4.435 1.00 53.94 283 SER A CA 1
ATOM 2228 C C . SER A 1 283 ? -19.533 6.780 -5.287 1.00 53.94 283 SER A C 1
ATOM 2230 O O . SER A 1 283 ? -18.641 7.411 -4.741 1.00 53.94 283 SER A O 1
ATOM 2232 N N . GLU A 1 284 ? -19.994 7.017 -6.531 1.00 56.81 284 GLU A N 1
ATOM 2233 C CA . GLU A 1 284 ? -19.456 7.950 -7.563 1.00 56.81 284 GLU A CA 1
ATOM 2234 C C . GLU A 1 284 ? -19.119 9.388 -7.080 1.00 56.81 284 GLU A C 1
ATOM 2236 O O . GLU A 1 284 ? -19.619 10.392 -7.588 1.00 56.81 284 GLU A O 1
ATOM 2241 N N . ARG A 1 285 ? -18.269 9.515 -6.071 1.00 63.25 285 ARG A N 1
ATOM 2242 C CA . ARG A 1 285 ? -17.824 10.744 -5.452 1.00 63.25 285 ARG A CA 1
ATOM 2243 C C . ARG A 1 285 ? -16.599 11.176 -6.210 1.00 63.25 285 ARG A C 1
ATOM 2245 O O . ARG A 1 285 ? -15.675 10.406 -6.463 1.00 63.25 285 ARG A O 1
ATOM 2252 N N . THR A 1 286 ? -16.623 12.435 -6.590 1.00 70.38 286 THR A N 1
ATOM 2253 C CA . THR A 1 286 ? -15.470 13.093 -7.171 1.00 70.38 286 THR A CA 1
ATOM 2254 C C . THR A 1 286 ? -14.650 13.702 -6.050 1.00 70.38 286 THR A C 1
ATOM 2256 O O . THR A 1 286 ? -15.175 14.039 -4.988 1.00 70.38 286 THR A O 1
ATOM 2259 N N . GLU A 1 287 ? -13.368 13.908 -6.310 1.00 69.88 287 GLU A N 1
ATOM 2260 C CA . GLU A 1 287 ? -12.469 14.653 -5.431 1.00 69.88 287 GLU A CA 1
ATOM 2261 C C . GLU A 1 287 ? -13.078 15.989 -4.948 1.00 69.88 287 GLU A C 1
ATOM 2263 O O . GLU A 1 287 ? -12.927 16.366 -3.789 1.00 69.88 287 GLU A O 1
ATOM 2268 N N . ALA A 1 288 ? -13.844 16.665 -5.811 1.00 70.81 288 ALA A N 1
ATOM 2269 C CA . ALA A 1 288 ? -14.517 17.926 -5.504 1.00 70.81 288 ALA A CA 1
ATOM 2270 C C . ALA A 1 288 ? -15.621 17.815 -4.435 1.00 70.81 288 ALA A C 1
ATOM 2272 O O . ALA A 1 288 ? -15.994 18.825 -3.851 1.00 70.81 288 ALA A O 1
ATOM 2273 N N . SER A 1 289 ? -16.157 16.616 -4.193 1.00 74.38 289 SER A N 1
ATOM 2274 C CA . SER A 1 289 ? -17.170 16.361 -3.156 1.00 74.38 289 SER A CA 1
ATOM 2275 C C . SER A 1 289 ? -16.580 16.063 -1.773 1.00 74.38 289 SER A C 1
ATOM 2277 O O . SER A 1 289 ? -17.336 15.833 -0.835 1.00 74.38 289 SER A O 1
ATOM 2279 N N . CYS A 1 290 ? -15.249 16.052 -1.665 1.00 81.25 290 CYS A N 1
ATOM 2280 C CA . CYS A 1 290 ? -14.489 15.768 -0.445 1.00 81.25 290 CYS A CA 1
ATOM 2281 C C . CYS A 1 290 ? -13.790 17.018 0.121 1.00 81.25 290 CYS A C 1
ATOM 2283 O O . CYS A 1 290 ? -12.826 16.895 0.882 1.00 81.25 290 CYS A O 1
ATOM 2285 N N . LEU A 1 291 ? -14.255 18.202 -0.292 1.00 63.56 291 LEU A N 1
ATOM 2286 C CA . LEU A 1 291 ? -13.825 19.539 0.129 1.00 63.56 291 LEU A CA 1
ATOM 2287 C C . LEU A 1 291 ? -14.980 20.243 0.846 1.00 63.56 291 LEU A C 1
ATOM 2289 O O . LEU A 1 291 ? -14.692 20.984 1.809 1.00 63.56 291 LEU A O 1
#

Nearest PDB structures (foldseek):
  7pge-assembly1_B  TM=2.890E-01  e=1.600E+00  Escherichia coli
  5i7j-assembly2_B  TM=2.604E-01  e=9.182E+00  Homo sapiens
  5i7k-assembly3_A  TM=1.726E-01  e=3.942E+00  Homo sapiens
  5onu-assembly1_C  TM=2.534E-01  e=6.927E+00  Vibrio cholerae
  5i7k-assembly3_B  TM=1.717E-01  e=5.529E+00  Homo sapiens

Solvent-accessible surface area (backbone atoms only — not comparable to full-atom values): 17090 Å² total; per-residue (Å²): 137,89,82,87,83,83,80,81,82,87,76,94,81,80,87,74,84,78,81,77,78,93,79,85,88,82,90,71,88,89,76,84,90,77,92,73,95,84,78,95,68,82,76,75,76,52,71,69,60,54,51,53,52,51,52,52,54,51,51,52,53,50,51,52,50,30,52,34,40,47,50,29,48,27,59,78,40,35,83,54,74,93,47,46,70,62,51,49,66,68,38,44,68,38,51,52,54,45,24,57,53,33,41,79,64,62,58,82,63,49,69,66,60,61,46,44,49,28,34,41,33,29,60,66,57,79,88,72,50,69,54,92,47,36,36,56,41,49,83,49,28,29,38,43,31,54,95,56,33,35,30,46,34,33,32,26,41,31,34,59,96,83,40,81,74,49,46,29,24,38,40,38,33,26,43,44,48,70,78,34,66,62,44,93,88,56,62,64,52,82,77,42,51,24,30,41,36,35,24,75,47,33,31,37,33,83,41,79,76,62,64,71,88,48,39,62,60,47,51,56,29,50,78,68,63,73,46,88,62,45,79,48,93,61,69,61,73,47,42,31,42,36,33,61,50,31,76,56,92,53,46,35,34,33,40,35,31,39,67,94,43,72,89,49,75,40,46,38,38,28,32,46,60,72,93,69,78,80,69,80,66,62,66,95,58,52,55,81,78,67,115